Protein AF-A0A2H0DSG9-F1 (afdb_monomer_lite)

Radius of gyration: 22.78 Å; chains: 1; bounding box: 44×48×65 Å

Secondary structure (DSSP, 8-state):
-HHHHHHHHHHHHHHHHHHHHHHHHHHHHHHHHHHHHHHHHHSSPPPTTHHHHTT----GGGTS---HHHHHHHHHHHHHHHHHHHHTT-HHHHHHHHHHHHS---SS-HHHHHHS-HHHHHHHHHHHHHHHHHHHHHHS-HHHHHHHHHHHHHHHHHHHHHHHHHHHHHHHHHHHHHHHTT--

Foldseek 3Di:
DVVVVVVVVVVVVVVVVVVVVLVVVVLLVVLVLVLVLVCLVVQDHDDPVNCVVSVNDDDPVSVQDDGLVSVVLVCLLVVLVVLCVPCLQPLVVSQVCLCVPPVDGQQDDSVVSNVDDSVVSSVSSSVVSVVVVVVCCVPDPVVVVSVVSSVVVNVVSVVVSVVVVVVSVVVVVVVVVVVVVPDD

Structure (mmCIF, N/CA/C/O backbone):
data_AF-A0A2H0DSG9-F1
#
_entry.id   AF-A0A2H0DSG9-F1
#
loop_
_atom_site.group_PDB
_atom_site.id
_atom_site.type_symbol
_atom_site.label_atom_id
_atom_site.label_alt_id
_atom_site.label_comp_id
_atom_site.label_asym_id
_atom_site.label_entity_id
_atom_site.label_seq_id
_atom_site.pdbx_PDB_ins_code
_atom_site.Cartn_x
_atom_site.Cartn_y
_atom_site.Cartn_z
_atom_site.occupancy
_atom_site.B_iso_or_equiv
_atom_site.auth_seq_id
_atom_site.auth_comp_id
_atom_site.auth_asym_id
_atom_site.auth_atom_id
_atom_site.pdbx_PDB_model_num
ATOM 1 N N . VAL A 1 1 ? -24.566 21.972 45.295 1.00 67.00 1 VAL A N 1
ATOM 2 C CA . VAL A 1 1 ? -24.031 20.593 45.197 1.00 67.00 1 VAL A CA 1
ATOM 3 C C . VAL A 1 1 ? -24.552 19.924 43.933 1.00 67.00 1 VAL A C 1
ATOM 5 O O . VAL A 1 1 ? -23.745 19.569 43.094 1.00 67.00 1 VAL A O 1
ATOM 8 N N . GLU A 1 2 ? -25.868 19.911 43.717 1.00 76.50 2 GLU A N 1
ATOM 9 C CA . GLU A 1 2 ? -26.536 19.342 42.529 1.00 76.50 2 GLU A CA 1
ATOM 10 C C . GLU A 1 2 ? -25.989 19.845 41.175 1.00 76.50 2 GLU A C 1
ATOM 12 O O . GLU A 1 2 ? -25.513 19.051 40.377 1.00 76.50 2 GLU A O 1
ATOM 17 N N . LYS A 1 3 ? -25.888 21.167 40.962 1.00 73.12 3 LYS A N 1
ATOM 18 C CA . LYS A 1 3 ? -25.299 21.739 39.727 1.00 73.12 3 LYS A CA 1
ATOM 19 C C . LYS A 1 3 ? -23.819 21.397 39.500 1.00 73.12 3 LYS A C 1
ATOM 21 O O . LYS A 1 3 ? -23.338 21.448 38.373 1.00 73.12 3 LYS A O 1
ATOM 26 N N . ALA A 1 4 ? -23.069 21.120 40.568 1.00 75.19 4 ALA A N 1
ATOM 27 C CA . ALA A 1 4 ? -21.672 20.701 40.455 1.00 75.19 4 ALA A CA 1
ATOM 28 C C . ALA A 1 4 ? -21.581 19.206 40.113 1.00 75.19 4 ALA A C 1
ATOM 30 O O . ALA A 1 4 ? -20.731 18.827 39.317 1.00 75.19 4 ALA A O 1
ATOM 31 N N . GLN A 1 5 ? -22.495 18.394 40.655 1.00 78.38 5 GLN A N 1
ATOM 32 C CA . GLN A 1 5 ? -22.656 16.976 40.339 1.00 78.38 5 GLN A CA 1
ATOM 33 C C . GLN A 1 5 ? -23.034 16.776 38.864 1.00 78.38 5 GLN A C 1
ATOM 35 O O . GLN A 1 5 ? -22.346 16.058 38.150 1.00 78.38 5 GLN A O 1
ATOM 40 N N . GLU A 1 6 ? -24.041 17.506 38.380 1.00 82.06 6 GLU A N 1
ATOM 41 C CA . GLU A 1 6 ? -24.514 17.453 36.990 1.00 82.06 6 GLU A CA 1
ATOM 42 C C . GLU A 1 6 ? -23.405 17.832 35.991 1.00 82.06 6 GLU A C 1
ATOM 44 O O . GLU A 1 6 ? -23.248 17.214 34.940 1.00 82.06 6 GLU A O 1
ATOM 49 N N . LYS A 1 7 ? -22.550 18.800 36.352 1.00 77.12 7 LYS A N 1
ATOM 50 C CA . LYS A 1 7 ? -21.393 19.203 35.538 1.00 77.12 7 LYS A CA 1
ATOM 51 C C . LYS A 1 7 ? -20.278 18.149 35.518 1.00 77.12 7 LYS A C 1
ATOM 53 O O . LYS A 1 7 ? -19.596 18.011 34.504 1.00 77.12 7 LYS A O 1
ATOM 58 N N . VAL A 1 8 ? -20.076 17.422 36.618 1.00 74.56 8 VAL A N 1
ATOM 59 C CA . VAL A 1 8 ? -19.124 16.299 36.679 1.00 74.56 8 VAL A CA 1
ATOM 60 C C . VAL A 1 8 ? -19.649 15.121 35.859 1.00 74.56 8 VAL A C 1
ATOM 62 O O . VAL A 1 8 ? -18.913 14.584 35.038 1.00 74.56 8 VAL A O 1
ATOM 65 N N . GLU A 1 9 ? -20.932 14.788 35.994 1.00 75.94 9 GLU A N 1
ATOM 66 C CA . GLU A 1 9 ? -21.582 13.717 35.234 1.00 75.94 9 GLU A CA 1
ATOM 67 C C . GLU A 1 9 ? -21.598 13.998 33.728 1.00 75.94 9 GLU A C 1
ATOM 69 O O . GLU A 1 9 ? -21.314 13.095 32.942 1.00 75.94 9 GLU A O 1
ATOM 74 N N . ALA A 1 10 ? -21.837 15.246 33.313 1.00 77.06 10 ALA A N 1
ATOM 75 C CA . ALA A 1 10 ? -21.737 15.651 31.911 1.00 77.06 10 ALA A CA 1
ATOM 76 C C . ALA A 1 10 ? -20.315 15.451 31.354 1.00 77.06 10 ALA A C 1
ATOM 78 O O . ALA A 1 10 ? -20.154 14.923 30.254 1.00 77.06 10 ALA A O 1
ATOM 79 N N . ARG A 1 11 ? -19.280 15.800 32.133 1.00 71.94 11 ARG A N 1
ATOM 80 C CA . ARG A 1 11 ? -17.874 15.618 31.736 1.00 71.94 11 ARG A CA 1
ATOM 81 C C . ARG A 1 11 ? -17.487 14.141 31.651 1.00 71.94 11 ARG A C 1
ATOM 83 O O . ARG A 1 11 ? -16.790 13.735 30.722 1.00 71.94 11 ARG A O 1
ATOM 90 N N . ASP A 1 12 ? -17.954 13.331 32.596 1.00 73.69 12 ASP A N 1
ATOM 91 C CA . ASP A 1 12 ? -17.724 11.885 32.601 1.00 73.69 12 ASP A CA 1
ATOM 92 C C . ASP A 1 12 ? -18.462 11.194 31.446 1.00 73.69 12 ASP A C 1
ATOM 94 O O . ASP A 1 12 ? -17.920 10.285 30.811 1.00 73.69 12 ASP A O 1
ATOM 98 N N . PHE A 1 13 ? -19.684 11.637 31.140 1.00 76.00 13 PHE A N 1
ATOM 99 C CA . PHE A 1 13 ? -20.466 11.156 30.006 1.00 76.00 13 PHE A CA 1
ATOM 100 C C . PHE A 1 13 ? -19.786 11.481 28.673 1.00 76.00 13 PHE A C 1
ATOM 102 O O . PHE A 1 13 ? -19.635 10.600 27.826 1.00 76.00 13 PHE A O 1
ATOM 109 N N . GLU A 1 14 ? -19.312 12.713 28.502 1.00 72.56 14 GLU A N 1
ATOM 110 C CA . GLU A 1 14 ? -18.585 13.141 27.307 1.00 72.56 14 GLU A CA 1
ATOM 111 C C . GLU A 1 14 ? -17.266 12.371 27.130 1.00 72.56 14 GLU A C 1
ATOM 113 O O . GLU A 1 14 ? -16.962 11.891 26.034 1.00 72.56 14 GLU A O 1
ATOM 118 N N . GLY A 1 15 ? -16.530 12.147 28.224 1.00 68.50 15 GLY A N 1
ATOM 119 C CA . GLY A 1 15 ? -15.329 11.312 28.230 1.00 68.50 15 GLY A CA 1
ATOM 120 C C . GLY A 1 15 ? -15.600 9.880 27.758 1.00 68.50 15 GLY A C 1
ATOM 121 O O . GLY A 1 15 ? -14.876 9.366 26.903 1.00 68.50 15 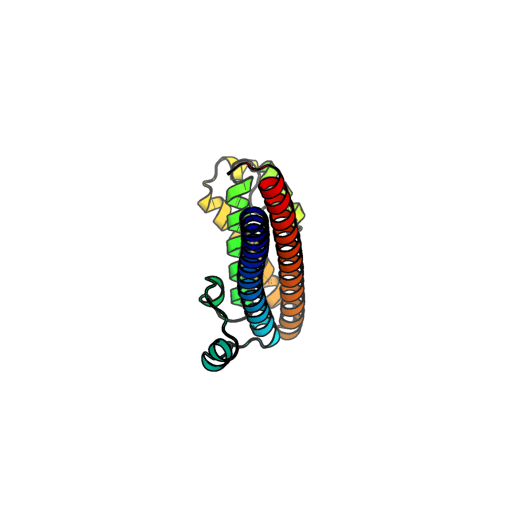GLY A O 1
ATOM 122 N N . ARG A 1 16 ? -16.672 9.243 28.250 1.00 75.44 16 ARG A N 1
ATOM 123 C CA . ARG A 1 16 ? -17.073 7.889 27.823 1.00 75.44 16 ARG A CA 1
ATOM 124 C C . ARG A 1 16 ? -17.536 7.858 26.370 1.00 75.44 16 ARG A C 1
ATOM 126 O O . ARG A 1 16 ? -17.151 6.949 25.643 1.00 75.44 16 ARG A O 1
ATOM 133 N N . ASN A 1 17 ? -18.312 8.849 25.936 1.00 75.94 17 ASN A N 1
ATOM 134 C CA . ASN A 1 17 ? -18.798 8.940 24.560 1.00 75.94 17 ASN A CA 1
ATOM 135 C C . ASN A 1 17 ? -17.636 9.034 23.559 1.00 75.94 17 ASN A C 1
ATOM 137 O O . ASN A 1 17 ? -17.635 8.359 22.533 1.00 75.94 17 ASN A O 1
ATOM 141 N N . ASN A 1 18 ? -16.604 9.815 23.884 1.00 70.06 18 ASN A N 1
ATOM 142 C CA . ASN A 1 18 ? -15.409 9.898 23.052 1.00 70.06 18 ASN A CA 1
ATOM 143 C C . ASN A 1 18 ? -14.666 8.556 22.997 1.00 70.06 18 ASN A C 1
ATOM 145 O O . ASN A 1 18 ? -14.314 8.120 21.907 1.00 70.06 18 ASN A O 1
ATOM 149 N N . VAL A 1 19 ? -14.496 7.855 24.127 1.00 73.06 19 VAL A N 1
ATOM 150 C CA . VAL A 1 19 ? -13.886 6.508 24.156 1.00 73.06 19 VAL A CA 1
ATOM 151 C C . VAL A 1 19 ? -14.661 5.508 23.293 1.00 73.06 19 VAL A C 1
ATOM 153 O O . VAL A 1 19 ? -14.028 4.784 22.531 1.00 73.06 19 VAL A O 1
ATOM 156 N N . VAL A 1 20 ? -15.996 5.502 23.361 1.00 78.31 20 VAL A N 1
ATOM 157 C CA . VAL A 1 20 ? -16.847 4.613 22.546 1.00 78.31 20 VAL A CA 1
ATOM 158 C C . VAL A 1 20 ? -16.667 4.891 21.053 1.00 78.31 20 VAL A C 1
ATOM 160 O O . VAL A 1 20 ? -16.441 3.962 20.289 1.00 78.31 20 VAL A O 1
ATOM 163 N N . LYS A 1 21 ? -16.653 6.163 20.635 1.00 72.81 21 LYS A N 1
ATOM 164 C CA . LYS A 1 21 ? -16.416 6.522 19.226 1.00 72.81 21 LYS A CA 1
ATOM 165 C C . LYS A 1 21 ? -15.050 6.047 18.714 1.00 72.81 21 LYS A C 1
ATOM 167 O O . LYS A 1 21 ? -14.949 5.641 17.560 1.00 72.81 21 LYS A O 1
ATOM 172 N N . TYR A 1 22 ? -14.001 6.095 19.541 1.00 72.19 22 TYR A N 1
ATOM 173 C CA . TYR A 1 22 ? -12.690 5.549 19.163 1.00 72.19 22 TYR A CA 1
ATOM 174 C C . TYR A 1 22 ? -12.709 4.027 19.063 1.00 72.19 22 TYR A C 1
ATOM 176 O O . TYR A 1 22 ? -12.098 3.477 18.150 1.00 72.19 22 TYR A O 1
ATOM 184 N N . ASP A 1 23 ? -13.393 3.361 19.991 1.00 78.69 23 ASP A N 1
ATOM 185 C CA . ASP A 1 23 ? -13.525 1.906 19.980 1.00 78.69 23 ASP A CA 1
ATOM 186 C C . ASP A 1 23 ? -14.267 1.435 18.724 1.00 78.69 23 ASP A C 1
ATOM 188 O O . ASP A 1 23 ? -13.808 0.510 18.059 1.00 78.69 23 ASP A O 1
ATOM 192 N N . ASP A 1 24 ? -15.318 2.152 18.315 1.00 77.19 24 ASP A N 1
ATOM 193 C CA . ASP A 1 24 ? -16.027 1.893 17.062 1.00 77.19 24 ASP A CA 1
ATOM 194 C C . ASP A 1 24 ? -15.077 2.005 15.854 1.00 77.19 24 ASP A C 1
ATOM 196 O O . ASP A 1 24 ? -14.996 1.084 15.037 1.00 77.19 24 ASP A O 1
ATOM 200 N N . VAL A 1 25 ? -14.300 3.093 15.741 1.00 74.12 25 VAL A N 1
ATOM 201 C CA . VAL A 1 25 ? -13.327 3.271 14.640 1.00 74.12 25 VAL A CA 1
ATOM 202 C C . VAL A 1 25 ? -12.278 2.153 14.632 1.00 74.12 25 VAL A C 1
ATOM 204 O O . VAL A 1 25 ? -12.009 1.568 13.578 1.00 74.12 25 VAL A O 1
ATOM 207 N N . LEU A 1 26 ? -11.721 1.813 15.797 1.00 73.56 26 LEU A N 1
ATOM 208 C CA . LEU A 1 26 ? -10.733 0.742 15.946 1.00 73.56 26 LEU A CA 1
ATOM 209 C C . LEU A 1 26 ? -11.310 -0.631 15.599 1.00 73.56 26 LEU A C 1
ATOM 211 O O . LEU A 1 26 ? -10.632 -1.437 14.963 1.00 73.56 26 LEU A O 1
ATOM 215 N N . ASP A 1 27 ? -12.549 -0.914 15.991 1.00 75.69 27 ASP A N 1
ATOM 216 C CA . ASP A 1 27 ? -13.229 -2.163 15.667 1.00 75.69 27 ASP A CA 1
ATOM 217 C C . ASP A 1 27 ? -13.488 -2.269 14.157 1.00 75.69 27 ASP A C 1
ATOM 219 O O . ASP A 1 27 ? -13.163 -3.288 13.541 1.00 75.69 27 ASP A O 1
ATOM 223 N N . HIS A 1 28 ? -13.954 -1.192 13.518 1.00 72.31 28 HIS A N 1
ATOM 224 C CA . HIS A 1 28 ? -14.100 -1.124 12.062 1.00 72.31 28 HIS A CA 1
ATOM 225 C C . HIS A 1 28 ? -12.779 -1.418 11.333 1.00 72.31 28 HIS A C 1
ATOM 227 O O . HIS A 1 28 ? -12.740 -2.272 10.438 1.00 72.31 28 HIS A O 1
ATOM 233 N N . GLN A 1 29 ? -11.686 -0.767 11.737 1.00 68.50 29 GLN A N 1
ATOM 234 C CA . GLN A 1 29 ? -10.369 -0.983 11.139 1.00 68.50 29 GLN A CA 1
ATOM 235 C C . GLN A 1 29 ? -9.816 -2.390 11.424 1.00 68.50 29 GLN A C 1
ATOM 237 O O . GLN A 1 29 ? -9.316 -3.058 10.518 1.00 68.50 29 GLN A O 1
ATOM 242 N N . ARG A 1 30 ? -9.977 -2.911 12.645 1.00 78.81 30 ARG A N 1
ATOM 243 C CA . ARG A 1 30 ? -9.536 -4.263 13.018 1.00 78.81 30 ARG A CA 1
ATOM 244 C C . ARG A 1 30 ? -10.232 -5.329 12.179 1.00 78.81 30 ARG A C 1
ATOM 246 O O . ARG A 1 30 ? -9.592 -6.256 11.678 1.00 78.81 30 ARG A O 1
ATOM 253 N N . ARG A 1 31 ? -11.547 -5.199 11.994 1.00 72.00 31 ARG A N 1
ATOM 254 C CA . ARG A 1 31 ? -12.324 -6.110 11.146 1.00 72.00 31 ARG A CA 1
ATOM 255 C C . ARG A 1 31 ? -11.868 -6.036 9.691 1.00 72.00 31 ARG A C 1
ATOM 257 O O . ARG A 1 31 ? -11.716 -7.077 9.055 1.00 72.00 31 ARG A O 1
ATOM 264 N N . ALA A 1 32 ? -11.585 -4.836 9.191 1.00 68.69 32 ALA A N 1
ATOM 265 C CA . ALA A 1 32 ? -11.007 -4.619 7.871 1.00 68.69 32 ALA A CA 1
ATOM 266 C C . ALA A 1 32 ? -9.661 -5.348 7.687 1.00 68.69 32 ALA A C 1
ATOM 268 O O . ALA A 1 32 ? -9.527 -6.152 6.761 1.00 68.69 32 ALA A O 1
ATOM 269 N N . VAL A 1 33 ? -8.700 -5.125 8.588 1.00 67.88 33 VAL A N 1
ATOM 270 C CA . VAL A 1 33 ? -7.354 -5.724 8.545 1.00 67.88 33 VAL A CA 1
ATOM 271 C C . VAL A 1 33 ? -7.419 -7.249 8.635 1.00 67.88 33 VAL A C 1
ATOM 273 O O . VAL A 1 33 ? -6.813 -7.949 7.820 1.00 67.88 33 VAL A O 1
ATOM 276 N N . TYR A 1 34 ? -8.213 -7.795 9.561 1.00 72.38 34 TYR A N 1
ATOM 277 C CA . TYR A 1 34 ? -8.370 -9.245 9.682 1.00 72.38 34 TYR A CA 1
ATOM 278 C C . TYR A 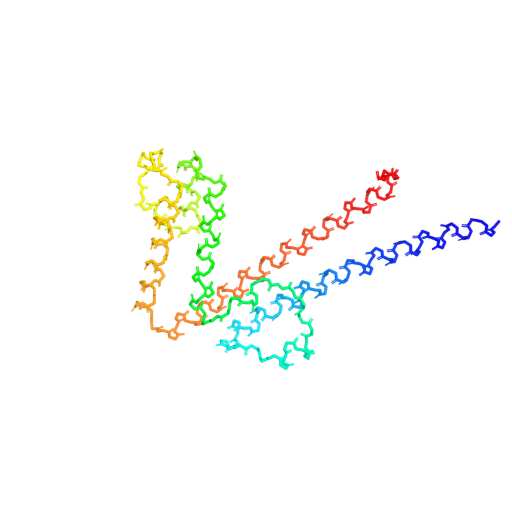1 34 ? -9.056 -9.885 8.475 1.00 72.38 34 TYR A C 1
ATOM 280 O O . TYR A 1 34 ? -8.728 -11.023 8.134 1.00 72.38 34 TYR A O 1
ATOM 288 N N . GLY A 1 35 ? -9.951 -9.167 7.792 1.00 69.56 35 GLY A N 1
ATOM 289 C CA . GLY A 1 35 ? -10.514 -9.612 6.518 1.00 69.56 35 GLY A CA 1
ATOM 290 C C . GLY A 1 35 ? -9.445 -9.798 5.443 1.00 69.56 35 GLY A C 1
ATOM 291 O O . GLY A 1 35 ? -9.395 -10.845 4.795 1.00 69.56 35 GLY A O 1
ATOM 292 N N . ILE A 1 36 ? -8.555 -8.813 5.298 1.00 66.75 36 ILE A N 1
ATOM 293 C CA . ILE A 1 36 ? -7.454 -8.853 4.325 1.00 66.75 36 ILE A CA 1
ATOM 294 C C . ILE A 1 36 ? -6.472 -9.977 4.684 1.00 66.75 36 ILE A C 1
ATOM 296 O O . ILE A 1 36 ? -6.146 -10.815 3.841 1.00 66.75 36 ILE A O 1
ATOM 300 N N . ARG A 1 37 ? -6.071 -10.065 5.959 1.00 75.56 37 ARG A N 1
ATOM 301 C CA . ARG A 1 37 ? -5.184 -11.120 6.473 1.00 75.56 37 ARG A CA 1
ATOM 302 C C . ARG A 1 37 ? -5.734 -12.517 6.172 1.00 75.56 37 ARG A C 1
ATOM 304 O O . ARG A 1 37 ? -5.005 -13.400 5.719 1.00 75.56 37 ARG A O 1
ATOM 311 N N . HIS A 1 38 ? -7.033 -12.718 6.394 1.00 72.31 38 HIS A N 1
ATOM 312 C CA . HIS A 1 38 ? -7.694 -13.993 6.136 1.00 72.31 38 HIS A CA 1
ATOM 313 C C . HIS A 1 38 ? -7.716 -14.352 4.642 1.00 72.31 38 HIS A C 1
ATOM 315 O O . HIS A 1 38 ? -7.450 -15.505 4.293 1.00 72.31 38 HIS A O 1
ATOM 321 N N . ALA A 1 39 ? -7.962 -13.377 3.761 1.00 67.56 39 ALA A N 1
ATOM 322 C CA . ALA A 1 39 ? -7.923 -13.580 2.313 1.00 67.56 39 ALA A CA 1
ATOM 323 C C . ALA A 1 39 ? -6.522 -14.004 1.827 1.00 67.56 39 ALA A C 1
ATOM 325 O O . ALA A 1 39 ? -6.399 -14.949 1.047 1.00 67.56 39 ALA A O 1
ATOM 326 N N . ILE A 1 40 ? -5.459 -13.387 2.357 1.00 69.62 40 ILE A N 1
ATOM 327 C CA . ILE A 1 40 ? -4.067 -13.729 2.010 1.00 69.62 40 ILE A CA 1
ATOM 328 C C . ILE A 1 40 ? -3.712 -15.151 2.459 1.00 69.62 40 ILE A C 1
ATOM 330 O O . ILE A 1 40 ? -3.154 -15.935 1.687 1.00 69.62 40 ILE A O 1
ATOM 334 N N . ILE A 1 41 ? -4.060 -15.517 3.697 1.00 71.62 41 ILE A N 1
ATOM 335 C CA . ILE A 1 41 ? -3.761 -16.849 4.247 1.00 71.62 41 ILE A CA 1
ATOM 336 C C . ILE A 1 41 ? -4.459 -17.932 3.420 1.00 71.62 41 ILE A C 1
ATOM 338 O O . ILE A 1 41 ? -3.817 -18.874 2.939 1.00 71.62 41 ILE A O 1
ATOM 342 N N . THR A 1 42 ? -5.767 -17.782 3.219 1.00 66.00 42 THR A N 1
ATOM 343 C CA . THR A 1 42 ? -6.601 -18.802 2.572 1.00 66.00 42 THR A CA 1
ATOM 344 C C . THR A 1 42 ? -6.408 -18.859 1.059 1.00 66.00 42 THR A C 1
ATOM 346 O O . THR A 1 42 ? -6.681 -19.897 0.458 1.00 66.00 42 THR A O 1
ATOM 349 N N . GLY A 1 43 ? -5.912 -17.783 0.433 1.00 59.22 43 GLY A N 1
ATOM 350 C CA . GLY A 1 43 ? -5.836 -17.668 -1.027 1.00 59.22 43 GLY A CA 1
ATOM 351 C C . GLY A 1 43 ? -7.207 -17.792 -1.702 1.00 59.22 43 GLY A C 1
ATOM 352 O O . GLY A 1 43 ? -7.286 -18.109 -2.885 1.00 59.22 43 GLY A O 1
ATOM 353 N N . LYS A 1 44 ? -8.291 -17.623 -0.936 1.00 49.84 44 LYS A N 1
ATOM 354 C CA . LYS A 1 44 ? -9.677 -17.755 -1.375 1.00 49.84 44 LYS A CA 1
ATOM 355 C C . LYS A 1 44 ? -10.494 -16.596 -0.822 1.00 49.84 44 LYS A C 1
ATOM 357 O O . LYS A 1 44 ? -10.202 -16.029 0.227 1.00 49.84 44 LYS A O 1
ATOM 362 N N . ARG A 1 45 ? -11.558 -16.275 -1.551 1.00 40.03 45 ARG A N 1
ATOM 363 C CA . ARG A 1 45 ? -12.564 -15.291 -1.162 1.00 40.03 45 ARG A CA 1
ATOM 364 C C . ARG A 1 45 ? -13.279 -15.750 0.122 1.00 40.03 45 ARG A C 1
ATOM 366 O O . ARG A 1 45 ? -13.811 -16.861 0.112 1.00 40.03 45 ARG A O 1
ATOM 373 N N . PRO A 1 46 ? -13.385 -14.920 1.173 1.00 42.00 46 PRO A N 1
ATOM 374 C CA . PRO A 1 46 ? -14.357 -15.149 2.236 1.00 42.00 46 PRO A CA 1
ATOM 375 C C . PRO A 1 46 ? -15.765 -15.059 1.631 1.00 42.00 46 PRO A C 1
ATOM 377 O O . PRO A 1 46 ? -16.110 -14.077 0.965 1.00 42.00 46 PRO A O 1
ATOM 380 N N . THR A 1 47 ? -16.586 -16.087 1.806 1.00 43.09 47 THR A N 1
ATOM 381 C CA . THR A 1 47 ? -17.969 -16.101 1.319 1.00 43.09 47 THR A CA 1
ATOM 382 C C . THR A 1 47 ? -18.783 -14.973 1.948 1.00 43.09 47 THR A C 1
ATOM 384 O O . THR A 1 47 ? -18.526 -14.513 3.060 1.00 43.09 47 THR A O 1
ATOM 387 N N . GLN A 1 48 ? -19.824 -14.512 1.252 1.00 39.78 48 GLN A N 1
ATOM 388 C CA . GLN A 1 48 ? -20.667 -13.421 1.750 1.00 39.78 48 GLN A CA 1
ATOM 389 C C . GLN A 1 48 ? -21.421 -13.784 3.048 1.00 39.78 48 GLN A C 1
ATOM 391 O O . GLN A 1 48 ? -21.925 -12.902 3.737 1.00 39.78 48 GLN A O 1
ATOM 396 N N . SER A 1 49 ? -21.498 -15.071 3.398 1.00 41.28 49 SER A N 1
ATOM 397 C CA . SER A 1 49 ? -21.905 -15.580 4.714 1.00 41.28 49 SER A CA 1
ATOM 398 C C . SER A 1 49 ? -20.831 -15.377 5.791 1.00 41.28 49 SER A C 1
ATOM 400 O O . SER A 1 49 ? -21.168 -14.973 6.898 1.00 41.28 49 SER A O 1
ATOM 402 N N . GLU A 1 50 ? -19.546 -15.561 5.477 1.00 42.00 50 GLU A N 1
ATOM 403 C CA . GLU A 1 50 ? -18.421 -15.336 6.403 1.00 42.00 50 GLU A CA 1
ATOM 404 C C . GLU A 1 50 ? -18.188 -13.840 6.672 1.00 42.00 50 GLU A C 1
ATOM 406 O O . GLU A 1 50 ? -17.938 -13.449 7.812 1.00 42.00 50 GLU A O 1
ATOM 411 N N . LEU A 1 51 ? -18.378 -12.992 5.651 1.00 41.25 51 LEU A N 1
ATOM 412 C CA . LEU A 1 51 ? -18.349 -11.523 5.764 1.00 41.25 51 LEU A CA 1
ATOM 413 C C . LEU A 1 51 ? -19.529 -10.947 6.567 1.00 41.25 51 LEU A C 1
ATOM 415 O O . LEU A 1 51 ? -19.445 -9.838 7.088 1.00 41.25 51 LEU A O 1
ATOM 419 N N . ARG A 1 52 ? -20.646 -11.683 6.650 1.00 40.78 52 ARG A N 1
ATOM 420 C CA . ARG A 1 52 ? -21.818 -11.316 7.464 1.00 40.78 52 ARG A CA 1
ATOM 421 C C . ARG A 1 52 ? -21.728 -11.852 8.891 1.00 40.78 52 ARG A C 1
ATOM 423 O O . ARG A 1 52 ? -22.158 -11.165 9.808 1.00 40.78 52 ARG A O 1
ATOM 430 N N . ALA A 1 53 ? -21.137 -13.032 9.083 1.00 43.81 53 ALA A N 1
ATOM 431 C CA . ALA A 1 53 ? -20.885 -13.606 10.406 1.00 43.81 53 ALA A CA 1
ATOM 432 C C . ALA A 1 53 ? -19.812 -12.832 11.196 1.00 43.81 53 ALA A C 1
ATOM 434 O O . ALA A 1 53 ? -19.825 -12.829 12.423 1.00 43.81 53 ALA A O 1
ATOM 435 N N . LYS A 1 54 ? -18.899 -12.148 10.499 1.00 42.34 54 LYS A N 1
ATOM 436 C CA . LYS A 1 54 ? -17.926 -11.213 11.071 1.00 42.34 54 LYS A CA 1
ATOM 437 C C . LYS A 1 54 ? -18.117 -9.891 10.352 1.00 42.34 54 LYS A C 1
ATOM 439 O O . LYS A 1 54 ? -17.538 -9.709 9.297 1.00 42.34 54 LYS A O 1
ATOM 444 N N . ALA A 1 55 ? -18.993 -9.024 10.843 1.00 37.50 55 ALA A N 1
ATOM 445 C CA . ALA A 1 55 ? -19.397 -7.798 10.159 1.00 37.50 55 ALA A CA 1
ATOM 446 C C . ALA A 1 55 ? -18.196 -6.913 9.772 1.00 37.50 55 ALA A C 1
ATOM 448 O O . ALA A 1 55 ? -17.758 -6.129 10.598 1.00 37.50 55 ALA A O 1
ATOM 449 N N . ILE A 1 56 ? -17.675 -7.018 8.544 1.00 40.00 56 ILE A N 1
ATOM 450 C CA . ILE A 1 56 ? -16.621 -6.136 8.012 1.00 40.00 56 ILE A CA 1
ATOM 451 C C . ILE A 1 56 ? -17.299 -5.058 7.155 1.00 40.00 56 ILE A C 1
ATOM 453 O O . ILE A 1 56 ? -17.668 -5.341 6.010 1.00 40.00 56 ILE A O 1
ATOM 457 N N . PRO A 1 57 ? -17.530 -3.840 7.674 1.00 39.41 57 PRO A N 1
ATOM 458 C CA . PRO A 1 57 ? -18.231 -2.802 6.943 1.00 39.41 57 PRO A CA 1
ATOM 459 C C . PRO A 1 57 ? -17.198 -1.885 6.287 1.00 39.41 57 PRO A C 1
ATOM 461 O O . PRO A 1 57 ? -16.398 -1.257 6.970 1.00 39.41 57 PRO A O 1
ATOM 464 N N . GLY A 1 58 ? -17.278 -1.766 4.963 1.00 40.69 58 GLY A N 1
ATOM 465 C CA . GLY A 1 58 ? -16.804 -0.583 4.249 1.00 40.69 58 GLY A CA 1
ATOM 466 C C . GLY A 1 58 ? -15.290 -0.426 4.127 1.00 40.69 58 GLY A C 1
ATOM 467 O O . GLY A 1 58 ? -14.692 0.433 4.757 1.00 40.69 58 GLY A O 1
ATOM 468 N N . ASN A 1 59 ? -14.680 -1.136 3.185 1.00 41.31 59 ASN A N 1
ATOM 469 C CA . ASN A 1 59 ? -13.369 -0.760 2.675 1.00 41.31 59 ASN A CA 1
ATOM 470 C C . ASN A 1 59 ? -13.256 -1.130 1.193 1.00 41.31 59 ASN A C 1
ATOM 472 O O . ASN A 1 59 ? -13.484 -2.265 0.778 1.00 41.31 59 ASN A O 1
ATOM 476 N N . SER A 1 60 ? -12.929 -0.114 0.391 1.00 41.41 60 SER A N 1
ATOM 477 C CA . SER A 1 60 ? -12.810 -0.131 -1.077 1.00 41.41 60 SER A CA 1
ATOM 478 C C . SER A 1 60 ? -11.871 -1.236 -1.599 1.00 41.41 60 SER A C 1
ATOM 480 O O . SER A 1 60 ? -12.095 -1.810 -2.663 1.00 41.41 60 SER A O 1
ATOM 482 N N . TRP A 1 61 ? -10.890 -1.626 -0.783 1.00 36.16 61 TRP A N 1
ATOM 483 C CA . TRP A 1 61 ? -9.936 -2.714 -1.014 1.00 36.16 61 TRP A CA 1
ATOM 484 C C . TRP A 1 61 ? -10.583 -4.112 -1.023 1.00 36.16 61 TRP A C 1
ATOM 486 O O . TRP A 1 61 ? -10.123 -5.000 -1.729 1.00 36.16 61 TRP A O 1
ATOM 496 N N . ILE A 1 62 ? -11.705 -4.310 -0.316 1.00 42.50 62 ILE A N 1
ATOM 497 C CA . ILE A 1 62 ? -12.452 -5.585 -0.284 1.00 42.50 62 ILE A CA 1
ATOM 498 C C . ILE A 1 62 ? -13.307 -5.785 -1.549 1.00 42.50 62 ILE A C 1
ATOM 500 O O . ILE A 1 62 ? -13.806 -6.879 -1.791 1.00 42.50 62 ILE A O 1
ATOM 504 N N . LYS A 1 63 ? -13.4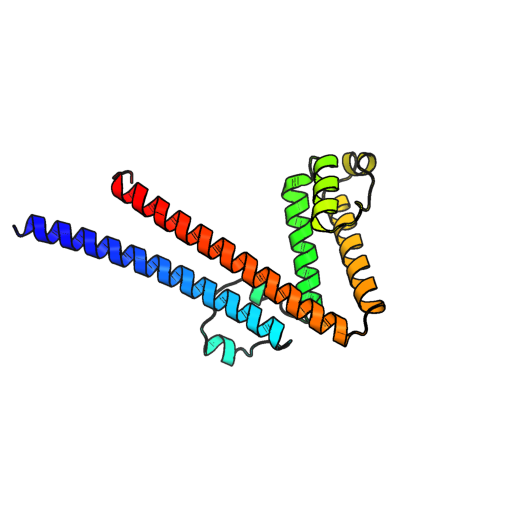92 -4.760 -2.392 1.00 42.62 63 LYS A N 1
ATOM 505 C CA . LYS A 1 63 ? -14.257 -4.902 -3.646 1.00 42.62 63 LYS A CA 1
ATOM 506 C C . LYS A 1 63 ? -13.396 -5.275 -4.856 1.00 42.62 63 LYS A C 1
ATOM 508 O O . LYS A 1 63 ? -13.947 -5.771 -5.834 1.00 42.62 63 LYS A O 1
ATOM 513 N N . ARG A 1 64 ? -12.075 -5.081 -4.790 1.00 43.75 64 ARG A N 1
ATOM 514 C CA . ARG A 1 64 ? -11.110 -5.482 -5.826 1.00 43.75 64 ARG A CA 1
ATOM 515 C C . ARG A 1 64 ? -10.396 -6.756 -5.355 1.00 43.75 64 ARG A C 1
ATOM 517 O O . ARG A 1 64 ? -9.352 -6.667 -4.728 1.00 43.75 64 ARG A O 1
ATOM 524 N N . GLN A 1 65 ? -11.024 -7.926 -5.534 1.00 46.47 65 GLN A N 1
ATOM 525 C CA . GLN A 1 65 ? -10.507 -9.215 -5.043 1.00 46.47 65 GLN A CA 1
ATOM 526 C C . GLN A 1 65 ? -10.301 -10.228 -6.170 1.00 46.47 65 GLN A C 1
ATOM 528 O O . GLN A 1 65 ? -11.283 -10.706 -6.741 1.00 46.47 65 GLN A O 1
ATOM 533 N N . GLY A 1 66 ? -9.053 -10.647 -6.351 1.00 48.59 66 GLY A N 1
ATOM 534 C CA . GLY A 1 66 ? -8.692 -11.909 -6.991 1.00 48.59 66 GLY A CA 1
ATOM 535 C C . GLY A 1 66 ? -7.393 -12.466 -6.414 1.00 48.59 66 GLY A C 1
ATOM 536 O O . GLY A 1 66 ? -7.064 -12.172 -5.264 1.00 48.59 66 GLY A O 1
ATOM 537 N N . ASP A 1 67 ? -6.724 -13.347 -7.162 1.00 62.59 67 ASP A N 1
ATOM 538 C CA . ASP A 1 67 ? -5.553 -14.134 -6.732 1.00 62.59 67 ASP A CA 1
ATOM 539 C C . ASP A 1 67 ? -4.454 -13.264 -6.070 1.00 62.59 67 ASP A C 1
ATOM 541 O O . ASP A 1 67 ? -4.408 -12.052 -6.253 1.00 62.59 67 ASP A O 1
ATOM 545 N N . THR A 1 68 ? -3.522 -13.865 -5.322 1.00 65.38 68 THR A N 1
ATOM 546 C CA . THR A 1 68 ? -2.379 -13.174 -4.679 1.00 65.38 68 THR A CA 1
ATOM 547 C C . THR A 1 68 ? -1.642 -12.259 -5.668 1.00 65.38 68 THR A C 1
ATOM 549 O O . THR A 1 68 ? -1.217 -11.165 -5.306 1.00 65.38 68 THR A O 1
ATOM 552 N N . ARG A 1 69 ? -1.599 -12.654 -6.946 1.00 71.19 69 ARG A N 1
ATOM 553 C CA . ARG A 1 69 ? -1.106 -11.842 -8.067 1.00 71.19 69 ARG A CA 1
ATOM 554 C C . ARG A 1 69 ? -1.846 -10.515 -8.256 1.00 71.19 69 ARG A C 1
ATOM 556 O O . ARG A 1 69 ? -1.205 -9.504 -8.507 1.00 71.19 69 ARG A O 1
ATOM 563 N N . GLU A 1 70 ? -3.171 -10.497 -8.146 1.00 72.56 70 GLU A N 1
ATOM 564 C CA . GLU A 1 70 ? -3.969 -9.271 -8.277 1.00 72.56 70 GLU A CA 1
ATOM 565 C C . GLU A 1 70 ? -3.736 -8.319 -7.102 1.00 72.56 70 GLU A C 1
ATOM 567 O O . GLU A 1 70 ? -3.692 -7.108 -7.299 1.00 72.56 70 GLU A O 1
ATOM 572 N N . ILE A 1 71 ? -3.521 -8.860 -5.896 1.00 69.62 71 ILE A N 1
ATOM 573 C CA . ILE A 1 71 ? -3.140 -8.059 -4.723 1.00 69.62 71 ILE A CA 1
ATOM 574 C C . ILE A 1 71 ? -1.779 -7.404 -4.963 1.00 69.62 71 ILE A C 1
ATOM 576 O O . ILE A 1 71 ? -1.638 -6.199 -4.771 1.00 69.62 71 ILE A O 1
ATOM 580 N N . VAL A 1 72 ? -0.789 -8.173 -5.42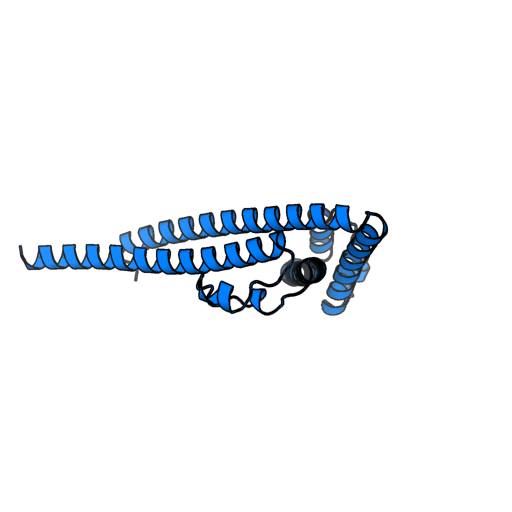7 1.00 74.38 72 VAL A N 1
ATOM 581 C CA . VAL A 1 72 ? 0.543 -7.633 -5.732 1.00 74.38 72 VAL A CA 1
ATOM 582 C C . VAL A 1 72 ? 0.476 -6.598 -6.859 1.00 74.38 72 VAL A C 1
ATOM 584 O O . VAL A 1 72 ? 1.081 -5.537 -6.736 1.00 74.38 72 VAL A O 1
ATOM 587 N N . ALA A 1 73 ? -0.296 -6.849 -7.919 1.00 80.00 73 ALA A N 1
ATOM 588 C CA . ALA A 1 73 ? -0.484 -5.890 -9.008 1.00 80.00 73 ALA A CA 1
ATOM 589 C C . ALA A 1 73 ? -1.114 -4.574 -8.520 1.00 80.00 73 ALA A C 1
ATOM 591 O O . ALA A 1 73 ? -0.631 -3.500 -8.868 1.00 80.00 73 ALA A O 1
ATOM 592 N N . ALA A 1 74 ? -2.138 -4.644 -7.664 1.00 77.12 74 ALA A N 1
ATOM 593 C CA . ALA A 1 74 ? -2.739 -3.457 -7.061 1.00 77.12 74 ALA A CA 1
ATOM 594 C C . ALA A 1 74 ? -1.744 -2.694 -6.171 1.00 77.12 74 ALA A C 1
ATOM 596 O O . ALA A 1 74 ? -1.678 -1.472 -6.240 1.00 77.12 74 ALA A O 1
ATOM 597 N N . MET A 1 75 ? -0.920 -3.398 -5.386 1.00 75.38 75 MET A N 1
ATOM 598 C CA . MET A 1 75 ? 0.119 -2.764 -4.565 1.00 75.38 75 MET A CA 1
ATOM 599 C C . MET A 1 75 ? 1.193 -2.066 -5.399 1.00 75.38 75 MET A C 1
ATOM 601 O O . MET A 1 75 ? 1.685 -1.013 -4.996 1.00 75.38 75 MET A O 1
ATOM 605 N N . ILE A 1 76 ? 1.565 -2.640 -6.546 1.00 83.25 76 ILE A N 1
ATOM 606 C CA . ILE A 1 76 ? 2.482 -1.996 -7.490 1.00 83.25 76 ILE A CA 1
ATOM 607 C C . ILE A 1 76 ? 1.841 -0.713 -8.036 1.00 83.25 76 ILE A C 1
ATOM 609 O O . ILE A 1 76 ? 2.481 0.334 -7.997 1.00 83.25 76 ILE A O 1
ATOM 613 N N . GLU A 1 77 ? 0.586 -0.772 -8.488 1.00 84.56 77 GLU A N 1
ATOM 614 C CA . GLU A 1 77 ? -0.152 0.392 -9.004 1.00 84.56 77 GLU A CA 1
ATOM 615 C C . GLU A 1 77 ? -0.249 1.513 -7.957 1.00 84.56 77 GLU A C 1
ATOM 617 O O . GLU A 1 77 ? 0.195 2.634 -8.215 1.00 84.56 77 GLU A O 1
ATOM 622 N N . ASP A 1 78 ? -0.741 1.204 -6.754 1.00 80.50 78 ASP A N 1
ATOM 623 C CA . ASP A 1 78 ? -0.914 2.182 -5.675 1.00 80.50 78 ASP A CA 1
ATOM 624 C C . ASP A 1 78 ? 0.434 2.750 -5.195 1.00 80.50 78 ASP A C 1
ATOM 626 O O . ASP A 1 78 ? 0.556 3.947 -4.922 1.00 80.50 78 ASP A O 1
ATOM 630 N N . GLY A 1 79 ? 1.469 1.906 -5.117 1.00 80.62 79 GLY A N 1
ATOM 631 C CA . GLY A 1 79 ? 2.818 2.318 -4.733 1.00 80.62 79 GLY A CA 1
ATOM 632 C C . GLY A 1 79 ? 3.445 3.281 -5.741 1.00 80.62 79 GLY A C 1
ATOM 633 O O . GLY A 1 79 ? 4.035 4.290 -5.347 1.00 80.62 79 GLY A O 1
ATOM 634 N N . VAL A 1 80 ? 3.281 3.013 -7.039 1.00 85.94 80 VAL A N 1
ATOM 635 C CA . VAL A 1 80 ? 3.738 3.922 -8.100 1.00 85.94 80 VAL A CA 1
ATOM 636 C C . VAL A 1 80 ? 2.933 5.222 -8.081 1.00 85.94 80 VAL A C 1
ATOM 638 O O . VAL A 1 80 ? 3.519 6.295 -8.224 1.00 85.94 80 VAL A O 1
ATOM 641 N N . ASP A 1 81 ? 1.617 5.160 -7.872 1.00 85.69 81 ASP A N 1
ATOM 642 C CA . ASP A 1 81 ? 0.770 6.353 -7.791 1.00 85.69 81 ASP A CA 1
ATOM 643 C C . ASP A 1 81 ? 1.164 7.281 -6.644 1.00 85.69 81 ASP A C 1
ATOM 645 O O . ASP A 1 81 ? 1.299 8.493 -6.846 1.00 85.69 81 ASP A O 1
ATOM 649 N N . ALA A 1 82 ? 1.395 6.722 -5.455 1.00 84.31 82 ALA A N 1
ATOM 650 C CA . ALA A 1 82 ? 1.881 7.479 -4.307 1.00 84.31 82 ALA A CA 1
ATOM 651 C C . ALA A 1 82 ? 3.225 8.156 -4.621 1.00 84.31 82 ALA A C 1
ATOM 653 O O . ALA A 1 82 ? 3.378 9.363 -4.425 1.00 84.31 82 ALA A O 1
ATOM 654 N N . MET A 1 83 ? 4.158 7.405 -5.207 1.00 85.69 83 MET A N 1
ATOM 655 C CA . MET A 1 83 ? 5.490 7.900 -5.537 1.00 85.69 83 MET A CA 1
ATOM 656 C C . MET A 1 83 ? 5.466 9.014 -6.598 1.00 85.69 83 MET A C 1
ATOM 658 O O . MET A 1 83 ? 6.139 10.031 -6.449 1.00 85.69 83 MET A O 1
ATOM 662 N N . ILE A 1 84 ? 4.658 8.877 -7.653 1.00 90.56 84 ILE A N 1
ATOM 663 C CA . ILE A 1 84 ? 4.500 9.915 -8.686 1.00 90.56 84 ILE A CA 1
ATOM 664 C C . ILE A 1 84 ? 3.827 11.166 -8.121 1.00 90.56 84 ILE A C 1
ATOM 666 O O . ILE A 1 84 ? 4.187 12.288 -8.492 1.00 90.56 84 ILE A O 1
ATOM 670 N N . LYS A 1 85 ? 2.845 11.000 -7.231 1.00 89.12 85 LYS A N 1
ATOM 671 C CA . LYS A 1 85 ? 2.165 12.123 -6.582 1.00 89.12 85 LYS A CA 1
ATOM 672 C C . LYS A 1 85 ? 3.140 12.962 -5.756 1.00 89.12 85 LYS A C 1
ATOM 674 O O . LYS A 1 85 ? 3.066 14.189 -5.822 1.00 89.12 85 LYS A O 1
ATOM 679 N N . GLU A 1 86 ? 4.020 12.303 -5.012 1.00 89.44 86 GLU A N 1
ATOM 680 C CA . GLU A 1 86 ? 4.962 12.940 -4.094 1.00 89.44 86 GLU A CA 1
ATOM 681 C C . GLU A 1 86 ? 6.207 13.473 -4.816 1.00 89.44 86 GLU A C 1
ATOM 683 O O . GLU A 1 86 ? 6.499 14.665 -4.742 1.00 89.44 86 GLU A O 1
ATOM 688 N N . PHE A 1 87 ? 6.877 12.637 -5.612 1.00 91.00 87 PHE A N 1
ATOM 689 C CA . PHE A 1 87 ? 8.192 12.941 -6.190 1.00 91.00 87 PHE A CA 1
ATOM 690 C C . PHE A 1 87 ? 8.170 13.226 -7.695 1.00 91.00 87 PHE A C 1
ATOM 692 O O . PHE A 1 87 ? 9.181 13.620 -8.267 1.00 91.00 87 PHE A O 1
ATOM 699 N N . GLY A 1 88 ? 7.029 13.095 -8.379 1.00 86.75 88 GLY A N 1
ATOM 700 C CA . GLY A 1 88 ? 6.939 13.231 -9.841 1.00 86.75 88 GLY A CA 1
ATOM 701 C C . GLY A 1 88 ? 7.202 14.637 -10.406 1.00 86.75 88 GLY A C 1
ATOM 702 O O . GLY A 1 88 ? 6.956 14.864 -11.590 1.00 86.75 88 GLY A O 1
ATOM 703 N N . ARG A 1 89 ? 7.618 15.613 -9.583 1.00 88.94 89 ARG A N 1
ATOM 704 C CA . ARG A 1 89 ? 8.158 16.920 -10.028 1.00 88.94 89 ARG A CA 1
ATOM 705 C C . ARG A 1 89 ? 9.680 16.982 -9.991 1.00 88.94 89 ARG A C 1
ATOM 707 O O . ARG A 1 89 ? 10.245 17.874 -10.612 1.00 88.94 89 ARG A O 1
ATOM 714 N N . GLU A 1 90 ? 10.316 16.068 -9.271 1.00 92.50 90 GLU A N 1
ATOM 715 C CA . GLU A 1 90 ? 11.740 16.083 -8.951 1.00 92.50 90 GLU A CA 1
ATOM 716 C C . GLU A 1 90 ? 12.345 14.733 -9.351 1.00 92.50 90 GLU A C 1
ATOM 718 O O . GLU A 1 90 ? 12.444 13.825 -8.523 1.00 92.50 90 GLU A O 1
ATOM 723 N N . PRO A 1 91 ? 12.724 14.560 -10.630 1.00 90.12 91 PRO A N 1
ATOM 724 C CA . PRO A 1 91 ? 13.199 13.280 -11.151 1.00 90.12 91 PRO A CA 1
ATOM 725 C C . PRO A 1 91 ? 14.395 12.688 -10.397 1.00 90.12 91 PRO A C 1
ATOM 727 O O . PRO A 1 91 ? 14.519 11.471 -10.309 1.00 90.12 91 PRO A O 1
ATOM 730 N N . GLU A 1 92 ? 15.251 13.522 -9.810 1.00 92.44 92 GLU A N 1
ATOM 731 C CA . GLU A 1 92 ? 16.368 13.094 -8.966 1.00 92.44 92 GLU A CA 1
ATOM 732 C C . GLU A 1 92 ? 15.884 12.496 -7.645 1.00 92.44 92 GLU A C 1
ATOM 734 O O . GLU A 1 92 ? 16.419 11.486 -7.191 1.00 92.44 92 GLU A O 1
ATOM 739 N N . ALA A 1 93 ? 14.894 13.127 -7.008 1.00 93.00 93 ALA A N 1
ATOM 740 C CA . ALA A 1 93 ? 14.310 12.625 -5.770 1.00 93.00 93 ALA A CA 1
ATOM 741 C C . ALA A 1 93 ? 13.537 11.332 -6.034 1.00 93.00 93 ALA A C 1
ATOM 743 O O . ALA A 1 93 ? 13.717 10.359 -5.309 1.00 93.00 93 ALA A O 1
ATOM 744 N N . LEU A 1 94 ? 12.771 11.299 -7.127 1.00 92.00 94 LEU A N 1
ATOM 745 C CA . LEU A 1 94 ? 12.058 10.114 -7.582 1.00 92.00 94 LEU A CA 1
ATOM 746 C C . LEU A 1 94 ? 13.003 8.937 -7.849 1.00 92.00 94 LEU A C 1
ATOM 748 O O . LEU A 1 94 ? 12.730 7.831 -7.396 1.00 92.00 94 LEU A O 1
ATOM 752 N N . ALA A 1 95 ? 14.114 9.165 -8.556 1.00 90.44 95 ALA A N 1
ATOM 753 C CA . ALA A 1 95 ? 15.092 8.119 -8.841 1.00 90.44 95 ALA A CA 1
ATOM 754 C C . ALA A 1 95 ? 15.712 7.555 -7.555 1.00 90.44 95 ALA A C 1
ATOM 756 O O . ALA A 1 95 ? 15.790 6.337 -7.402 1.00 90.44 95 ALA A O 1
ATOM 757 N N . ARG A 1 96 ? 16.100 8.431 -6.615 1.00 90.88 96 ARG A N 1
ATOM 758 C CA . ARG A 1 96 ? 16.636 8.013 -5.311 1.00 90.88 96 ARG A CA 1
ATOM 759 C C . ARG A 1 96 ? 15.621 7.210 -4.508 1.00 90.88 96 ARG A C 1
ATOM 761 O O . ARG A 1 96 ? 15.977 6.164 -3.983 1.00 90.88 96 ARG A O 1
ATOM 768 N N . GLU A 1 97 ? 14.383 7.685 -4.416 1.00 89.00 97 GLU A N 1
ATOM 769 C CA . GLU A 1 97 ? 13.322 6.996 -3.678 1.00 89.00 97 GLU A CA 1
ATOM 770 C C . GLU A 1 97 ? 13.013 5.631 -4.305 1.00 89.00 97 GLU A C 1
ATOM 772 O O . GLU A 1 97 ? 12.916 4.626 -3.604 1.00 89.00 97 GLU A O 1
ATOM 777 N N . PHE A 1 98 ? 12.922 5.561 -5.635 1.00 87.62 98 PHE A N 1
ATOM 778 C CA . PHE A 1 98 ? 12.693 4.308 -6.349 1.00 87.62 98 PHE A CA 1
ATOM 779 C C . PHE A 1 98 ? 13.812 3.289 -6.084 1.00 87.62 98 PHE A C 1
ATOM 781 O O . PHE A 1 98 ? 13.537 2.127 -5.781 1.00 87.62 98 PHE A O 1
ATOM 788 N N . GLU A 1 99 ? 15.071 3.730 -6.126 1.00 87.69 99 GLU A N 1
ATOM 789 C CA . GLU A 1 99 ? 16.228 2.883 -5.833 1.00 87.69 99 GLU A CA 1
ATOM 790 C C . GLU A 1 99 ? 16.279 2.449 -4.362 1.00 87.69 99 GLU A C 1
ATOM 792 O O . GLU A 1 99 ? 16.522 1.278 -4.073 1.00 87.69 99 GLU A O 1
ATOM 797 N N . GLN A 1 100 ? 16.002 3.349 -3.418 1.00 84.88 100 GLN A N 1
ATOM 798 C CA . GLN A 1 100 ? 15.981 3.019 -1.991 1.00 84.88 100 GLN A CA 1
ATOM 799 C C . GLN A 1 100 ? 14.869 2.030 -1.649 1.00 84.88 100 GLN A C 1
ATOM 801 O O . GLN A 1 100 ? 15.095 1.092 -0.885 1.00 84.88 100 GLN A O 1
ATOM 806 N N . ARG A 1 101 ? 13.682 2.220 -2.230 1.00 82.06 101 ARG A N 1
ATOM 807 C CA . ARG A 1 101 ? 12.490 1.435 -1.913 1.00 82.06 101 ARG A CA 1
ATOM 808 C C . ARG A 1 101 ? 12.462 0.075 -2.597 1.00 82.06 101 ARG A C 1
ATOM 810 O O . ARG A 1 101 ? 12.003 -0.894 -1.996 1.00 82.06 101 ARG A O 1
ATOM 817 N N . PHE A 1 102 ? 12.907 -0.002 -3.851 1.00 82.69 102 PHE A N 1
ATOM 818 C CA . PHE A 1 102 ? 12.805 -1.223 -4.655 1.00 82.69 102 PHE A CA 1
ATOM 819 C C . PHE A 1 102 ? 14.149 -1.894 -4.928 1.00 82.69 102 PHE A C 1
ATOM 821 O O . PHE A 1 102 ? 14.158 -3.016 -5.431 1.00 82.69 102 PHE A O 1
ATOM 828 N N . HIS A 1 103 ? 15.271 -1.241 -4.608 1.00 84.94 103 HIS A N 1
ATOM 829 C CA . HIS A 1 103 ? 16.623 -1.702 -4.951 1.00 84.94 103 HIS A CA 1
ATOM 830 C C . HIS A 1 103 ? 16.797 -1.952 -6.457 1.00 84.94 103 HIS A C 1
ATOM 832 O O . HIS A 1 103 ? 17.529 -2.844 -6.886 1.00 84.94 103 HIS A O 1
ATOM 838 N N . LEU A 1 104 ? 16.095 -1.151 -7.262 1.00 86.88 104 LEU A N 1
ATOM 839 C CA . LEU A 1 104 ? 16.113 -1.174 -8.719 1.00 86.88 104 LEU A CA 1
ATOM 840 C C . LEU A 1 104 ? 16.484 0.215 -9.236 1.00 86.88 104 LEU A C 1
ATOM 842 O O . LEU A 1 104 ? 16.001 1.221 -8.725 1.00 86.88 104 LEU A O 1
ATOM 846 N N . GLY A 1 105 ? 17.292 0.271 -10.293 1.00 86.19 105 GLY A N 1
ATOM 847 C CA . GLY A 1 105 ? 17.519 1.523 -11.012 1.00 86.19 105 GLY A CA 1
ATOM 848 C C . GLY A 1 105 ? 16.247 1.987 -11.723 1.00 86.19 105 GLY A C 1
ATOM 849 O O . GLY A 1 105 ? 15.484 1.160 -12.224 1.00 86.19 105 GLY A O 1
ATOM 850 N N . MET A 1 106 ? 16.030 3.302 -11.790 1.00 87.31 106 MET A N 1
ATOM 851 C CA . MET A 1 106 ? 14.900 3.900 -12.511 1.00 87.31 106 MET A CA 1
ATOM 852 C C . MET A 1 106 ? 14.906 3.460 -13.996 1.00 87.31 106 MET A C 1
ATOM 854 O O . MET A 1 106 ? 15.981 3.363 -14.593 1.00 87.31 106 MET A O 1
ATOM 858 N N . PRO A 1 107 ? 13.743 3.208 -14.632 1.00 88.38 107 PRO A N 1
ATOM 859 C CA . PRO A 1 107 ? 13.692 2.659 -15.990 1.00 88.38 107 PRO A CA 1
ATOM 860 C C . PRO A 1 107 ? 14.004 3.700 -17.071 1.00 88.38 107 PRO A C 1
ATOM 862 O O . PRO A 1 107 ? 14.173 3.356 -18.238 1.00 88.38 107 PRO A O 1
ATOM 865 N N . VAL A 1 108 ? 14.048 4.974 -16.689 1.00 90.06 108 VAL A N 1
ATOM 866 C CA . VAL A 1 108 ? 14.378 6.119 -17.539 1.00 90.06 108 VAL A CA 1
ATOM 867 C C . VAL A 1 108 ? 15.457 6.946 -16.853 1.00 90.06 108 VAL A C 1
ATOM 869 O O . VAL A 1 108 ? 15.534 6.957 -15.623 1.00 90.06 108 VAL A O 1
ATOM 872 N N . SER A 1 109 ? 16.293 7.641 -17.627 1.00 90.00 109 SER A N 1
ATOM 873 C CA . SER A 1 109 ? 17.286 8.545 -17.038 1.00 90.00 109 SER A CA 1
ATOM 874 C C . SER A 1 109 ? 16.602 9.762 -16.406 1.00 90.00 109 SER A C 1
ATOM 876 O O . SER A 1 109 ? 15.480 10.128 -16.767 1.00 90.00 109 SER A O 1
ATOM 878 N N . VAL A 1 110 ? 17.287 10.417 -15.471 1.00 89.50 110 VAL A N 1
ATOM 879 C CA . VAL A 1 110 ? 16.793 11.638 -14.815 1.00 89.50 110 VAL A CA 1
ATOM 880 C C . VAL A 1 110 ? 16.529 12.741 -15.848 1.00 89.50 110 VAL A C 1
ATOM 882 O O . VAL A 1 110 ? 15.504 13.419 -15.795 1.00 89.50 110 VAL A O 1
ATOM 885 N N . GLU A 1 111 ? 17.408 12.885 -16.839 1.00 88.19 111 GLU A N 1
ATOM 886 C CA . GLU A 1 111 ? 17.285 13.860 -17.926 1.00 88.19 111 GLU A CA 1
ATOM 887 C C . GLU A 1 111 ? 16.061 13.586 -18.801 1.00 88.19 111 GLU A C 1
ATOM 889 O O . GLU A 1 111 ? 15.343 14.517 -19.164 1.00 88.19 111 GLU A O 1
ATOM 894 N N . GLN A 1 112 ? 15.796 12.315 -19.112 1.00 88.38 112 GLN A N 1
ATOM 895 C CA . GLN A 1 112 ? 14.606 11.909 -19.858 1.00 88.38 112 GLN A CA 1
ATOM 896 C C . GLN A 1 112 ? 13.339 12.176 -19.042 1.00 88.38 112 GLN A C 1
ATOM 898 O O . GLN A 1 112 ? 12.396 12.779 -19.550 1.00 88.38 112 GLN A O 1
ATOM 903 N N . ALA A 1 113 ? 13.341 11.807 -17.760 1.00 87.81 113 ALA A N 1
ATOM 904 C CA . ALA A 1 113 ? 12.206 11.985 -16.863 1.00 87.81 113 ALA A CA 1
ATOM 905 C C . ALA A 1 113 ? 11.803 13.462 -16.687 1.00 87.81 113 ALA A C 1
ATOM 907 O O . ALA A 1 113 ? 10.611 13.750 -16.610 1.00 87.81 113 ALA A O 1
ATOM 908 N N . ARG A 1 114 ? 12.755 14.410 -16.715 1.00 87.50 114 ARG A N 1
ATOM 909 C CA . ARG A 1 114 ? 12.465 15.862 -16.685 1.00 87.50 114 ARG A CA 1
ATOM 910 C C . ARG A 1 114 ? 11.610 16.338 -17.868 1.00 87.50 114 ARG A C 1
ATOM 912 O O . ARG A 1 114 ? 10.863 17.302 -17.722 1.00 87.50 114 ARG A O 1
ATOM 919 N N . GLY A 1 115 ? 11.733 15.694 -19.029 1.00 87.44 115 GLY A N 1
ATOM 920 C CA . GLY A 1 115 ? 10.972 16.019 -20.242 1.00 87.44 115 GLY A CA 1
ATOM 921 C C . GLY A 1 115 ? 9.707 15.178 -20.442 1.00 87.44 115 GLY A C 1
ATOM 922 O O . GLY A 1 115 ? 8.956 15.421 -21.386 1.00 87.44 115 GLY A O 1
ATOM 923 N N . MET A 1 116 ? 9.466 14.181 -19.587 1.00 89.88 116 MET A N 1
ATOM 924 C CA . MET A 1 116 ? 8.333 13.266 -19.709 1.00 89.88 116 MET A CA 1
ATOM 925 C C . MET A 1 116 ? 7.092 13.791 -18.992 1.00 89.88 116 MET A C 1
ATOM 927 O O . MET A 1 116 ? 7.157 14.470 -17.967 1.00 89.88 116 MET A O 1
ATOM 931 N N . ARG A 1 117 ? 5.919 13.411 -19.507 1.00 91.38 117 ARG A N 1
ATOM 932 C CA . ARG A 1 117 ? 4.667 13.587 -18.770 1.00 91.38 117 ARG A CA 1
ATOM 933 C C . ARG A 1 117 ? 4.610 12.602 -17.609 1.00 91.38 117 ARG A C 1
ATOM 935 O O . ARG A 1 117 ? 5.131 11.489 -17.693 1.00 91.38 117 ARG A O 1
ATOM 942 N N . ARG A 1 118 ? 3.913 12.990 -16.542 1.00 88.88 118 ARG A N 1
ATOM 943 C CA . ARG A 1 118 ? 3.762 12.171 -15.331 1.00 88.88 118 ARG A CA 1
ATOM 944 C C . ARG A 1 118 ? 3.109 10.828 -15.614 1.00 88.88 118 ARG A C 1
ATOM 946 O O . ARG A 1 118 ? 3.501 9.830 -15.026 1.00 88.88 118 ARG A O 1
ATOM 953 N N . GLU A 1 119 ? 2.148 10.792 -16.527 1.00 90.62 119 GLU A N 1
ATOM 954 C CA . GLU A 1 119 ? 1.462 9.566 -16.928 1.00 90.62 119 GLU A CA 1
ATOM 955 C C . GLU A 1 119 ? 2.413 8.601 -17.644 1.00 90.62 119 GLU A C 1
ATOM 957 O O . GLU A 1 119 ? 2.332 7.389 -17.449 1.00 90.62 119 GLU A O 1
ATOM 962 N N . ASP A 1 120 ? 3.332 9.132 -18.452 1.00 91.81 120 ASP A N 1
ATOM 963 C CA . ASP A 1 120 ? 4.325 8.336 -19.174 1.00 91.81 120 ASP A CA 1
ATOM 964 C C . ASP A 1 120 ? 5.396 7.805 -18.202 1.00 91.81 120 ASP A C 1
ATOM 966 O O . ASP A 1 120 ? 5.793 6.642 -18.284 1.00 91.81 120 ASP A O 1
ATOM 970 N N . LEU A 1 121 ? 5.785 8.617 -17.213 1.00 90.94 121 LEU A N 1
ATOM 971 C CA . LEU A 1 121 ? 6.689 8.217 -16.133 1.00 90.94 121 LEU A CA 1
ATOM 972 C C . LEU A 1 121 ? 6.061 7.148 -15.225 1.00 90.94 121 LEU A C 1
ATOM 974 O O . LEU A 1 121 ? 6.685 6.120 -14.973 1.00 90.94 121 LEU A O 1
ATOM 978 N N . LYS A 1 122 ? 4.796 7.333 -14.819 1.00 92.75 122 LYS A N 1
ATOM 979 C CA . LYS A 1 122 ? 4.003 6.334 -14.083 1.00 92.75 122 LYS A CA 1
ATOM 980 C C . LYS A 1 122 ? 4.019 4.992 -14.812 1.00 92.75 122 LYS A C 1
ATOM 982 O O . LYS A 1 122 ? 4.343 3.967 -14.218 1.00 92.75 122 LYS A O 1
ATOM 987 N N . LYS A 1 123 ? 3.701 4.997 -16.110 1.00 93.69 123 LYS A N 1
ATOM 988 C CA . LYS A 1 123 ? 3.688 3.779 -16.931 1.00 93.69 123 LYS A CA 1
ATOM 989 C C . LYS A 1 123 ? 5.052 3.101 -16.979 1.00 93.69 123 LYS A C 1
ATOM 991 O O . LYS A 1 123 ? 5.101 1.876 -16.893 1.00 93.69 123 LYS A O 1
ATOM 996 N N . ALA A 1 124 ? 6.139 3.863 -17.104 1.00 92.50 124 ALA A N 1
ATOM 997 C CA . ALA A 1 124 ? 7.491 3.309 -17.134 1.00 92.50 124 ALA A CA 1
ATOM 998 C C . ALA A 1 124 ? 7.840 2.588 -15.818 1.00 92.50 124 ALA A C 1
ATOM 1000 O O . ALA A 1 124 ? 8.239 1.423 -15.852 1.00 92.50 124 ALA A O 1
ATOM 1001 N N . LEU A 1 125 ? 7.606 3.237 -14.670 1.00 91.25 125 LEU A N 1
ATOM 1002 C CA . LEU A 1 125 ? 7.834 2.648 -13.342 1.00 91.25 125 LEU A CA 1
ATOM 1003 C C . LEU A 1 125 ? 6.975 1.397 -13.119 1.00 91.25 125 LEU A C 1
ATOM 1005 O O . LEU A 1 125 ? 7.488 0.341 -12.749 1.00 91.25 125 LEU A O 1
ATOM 1009 N N . HIS A 1 126 ? 5.675 1.495 -13.412 1.00 92.38 126 HIS A N 1
ATOM 1010 C CA . HIS A 1 126 ? 4.741 0.379 -13.278 1.00 92.38 126 HIS A CA 1
ATOM 1011 C C . HIS A 1 126 ? 5.165 -0.821 -14.135 1.00 92.38 126 HIS A C 1
ATOM 1013 O O . HIS A 1 126 ? 5.171 -1.964 -13.674 1.00 92.38 126 HIS A O 1
ATOM 1019 N N . THR A 1 127 ? 5.554 -0.567 -15.388 1.00 93.44 127 THR A N 1
ATOM 1020 C CA . THR A 1 127 ? 5.984 -1.617 -16.322 1.00 93.44 127 THR A CA 1
ATOM 1021 C C . THR A 1 127 ? 7.235 -2.327 -15.819 1.00 93.44 127 THR A C 1
ATOM 1023 O O . THR A 1 127 ? 7.298 -3.556 -15.884 1.00 93.44 127 THR A O 1
ATOM 1026 N N . GLN A 1 128 ? 8.211 -1.593 -15.281 1.00 92.38 128 GLN A N 1
ATOM 1027 C CA . GLN A 1 128 ? 9.425 -2.192 -14.732 1.00 92.38 128 GLN A CA 1
ATOM 1028 C C . GLN A 1 128 ? 9.123 -3.087 -13.525 1.00 92.38 128 GLN A C 1
ATOM 1030 O O . GLN A 1 128 ? 9.542 -4.244 -13.512 1.00 92.38 128 GLN A O 1
ATOM 1035 N N . LEU A 1 129 ? 8.358 -2.591 -12.547 1.00 88.69 129 LEU A N 1
ATOM 1036 C CA . LEU A 1 129 ? 8.000 -3.362 -11.351 1.00 88.69 129 LEU A CA 1
ATOM 1037 C C . LEU A 1 129 ? 7.190 -4.616 -11.701 1.00 88.69 129 LEU A C 1
ATOM 1039 O O . LEU A 1 129 ? 7.480 -5.704 -11.204 1.00 88.69 129 LEU A O 1
ATOM 1043 N N . THR A 1 130 ? 6.233 -4.491 -12.623 1.00 88.25 130 THR A N 1
ATOM 1044 C CA . THR A 1 130 ? 5.443 -5.631 -13.111 1.00 88.25 130 THR A CA 1
ATOM 1045 C C . THR A 1 130 ? 6.318 -6.652 -13.838 1.00 88.25 130 THR A C 1
ATOM 1047 O O . THR A 1 130 ? 6.135 -7.857 -13.675 1.00 88.25 130 THR A O 1
ATOM 1050 N N . SER A 1 131 ? 7.301 -6.191 -14.616 1.00 88.88 131 SER A N 1
ATOM 1051 C CA . SER A 1 131 ? 8.222 -7.076 -15.340 1.00 88.88 131 SER A CA 1
ATOM 1052 C C . SER A 1 131 ? 9.136 -7.838 -14.383 1.00 88.88 131 SER A C 1
ATOM 1054 O O . SER A 1 131 ? 9.295 -9.046 -14.529 1.00 88.88 131 SER A O 1
ATOM 1056 N N . VAL A 1 132 ? 9.688 -7.166 -13.366 1.00 86.19 132 VAL A N 1
ATOM 1057 C CA . VAL A 1 132 ? 10.491 -7.814 -12.314 1.00 86.19 132 VAL A CA 1
ATOM 1058 C C . VAL A 1 132 ? 9.659 -8.847 -11.561 1.00 86.19 132 VAL A C 1
ATOM 1060 O O . VAL A 1 132 ? 10.123 -9.962 -11.332 1.00 86.19 132 VAL A O 1
ATOM 1063 N N . TYR A 1 133 ? 8.407 -8.522 -11.245 1.00 83.56 133 TYR A N 1
ATOM 1064 C CA . TYR A 1 133 ? 7.482 -9.474 -10.645 1.00 83.56 133 TYR A CA 1
ATOM 1065 C C . TYR A 1 133 ? 7.216 -10.694 -11.540 1.00 83.56 133 TYR A C 1
ATOM 1067 O O . TYR A 1 133 ? 7.306 -11.831 -11.077 1.00 83.56 133 TYR A O 1
ATOM 1075 N N . GLY A 1 134 ? 6.980 -10.482 -12.837 1.00 83.38 134 GLY A N 1
ATOM 1076 C CA . GLY A 1 134 ? 6.830 -11.568 -13.809 1.00 83.38 134 GLY A CA 1
ATOM 1077 C C . GLY A 1 134 ? 8.082 -12.443 -13.939 1.00 83.38 134 GLY A C 1
ATOM 1078 O O . GLY A 1 134 ? 7.972 -13.660 -14.069 1.00 83.38 134 GLY A O 1
ATOM 1079 N N . LEU A 1 135 ? 9.278 -11.854 -13.843 1.00 84.12 135 LEU A N 1
ATOM 1080 C CA . LEU A 1 135 ? 10.538 -12.603 -13.819 1.00 84.12 135 LEU A CA 1
ATOM 1081 C C . LEU A 1 135 ? 10.667 -13.454 -12.554 1.00 84.12 135 LEU A C 1
ATOM 1083 O O . LEU A 1 135 ? 11.053 -14.618 -12.649 1.00 84.12 135 LEU A O 1
ATOM 1087 N N . MET A 1 136 ? 10.311 -12.913 -11.385 1.00 78.56 136 MET A N 1
ATOM 1088 C CA . MET A 1 136 ? 10.272 -13.692 -10.142 1.00 78.56 136 MET A CA 1
ATOM 1089 C C . MET A 1 136 ? 9.328 -14.892 -10.272 1.00 78.56 136 MET A C 1
ATOM 1091 O O . MET A 1 136 ? 9.674 -15.982 -9.828 1.00 78.56 136 MET A O 1
ATOM 1095 N N . ASP A 1 137 ? 8.181 -14.713 -10.928 1.00 76.06 137 ASP A N 1
ATOM 1096 C CA . ASP A 1 137 ? 7.191 -15.766 -11.177 1.00 76.06 137 ASP A CA 1
ATOM 1097 C C . ASP A 1 137 ? 7.662 -16.850 -12.155 1.00 76.06 137 ASP A C 1
ATOM 1099 O O . ASP A 1 137 ? 7.302 -18.015 -12.009 1.00 76.06 137 ASP A O 1
ATOM 1103 N N . ALA A 1 138 ? 8.493 -16.486 -13.132 1.00 80.44 138 ALA A N 1
ATOM 1104 C CA . ALA A 1 138 ? 9.088 -17.436 -14.066 1.00 80.44 138 ALA A CA 1
ATOM 1105 C C . ALA A 1 138 ? 10.287 -18.199 -13.468 1.00 80.44 138 ALA A C 1
ATOM 1107 O O . ALA A 1 138 ? 10.513 -19.358 -13.815 1.00 80.44 138 ALA A O 1
ATOM 1108 N N . LEU A 1 139 ? 11.073 -17.550 -12.599 1.00 75.69 139 LEU A N 1
ATOM 1109 C CA . LEU A 1 139 ? 12.317 -18.093 -12.037 1.00 75.69 139 LEU A CA 1
ATOM 1110 C C . LEU A 1 139 ? 12.101 -18.923 -10.768 1.00 75.69 139 LEU A C 1
ATOM 1112 O O . LEU A 1 139 ? 12.820 -19.895 -10.531 1.00 75.69 139 LEU A O 1
ATOM 1116 N N . LEU A 1 140 ? 11.139 -18.541 -9.931 1.00 69.50 140 LEU A N 1
ATOM 1117 C CA . LEU A 1 140 ? 10.788 -19.276 -8.723 1.00 69.50 140 LEU A CA 1
ATOM 1118 C C . LEU A 1 140 ? 9.681 -20.271 -9.067 1.00 69.50 140 LEU A C 1
ATOM 1120 O O . LEU A 1 140 ? 8.694 -19.906 -9.698 1.00 69.50 140 LEU A O 1
ATOM 1124 N N . MET A 1 141 ? 9.804 -21.527 -8.619 1.00 58.72 141 MET A N 1
ATOM 1125 C CA . MET A 1 141 ? 8.693 -22.480 -8.725 1.00 58.72 141 MET A CA 1
ATOM 1126 C C . MET A 1 141 ? 7.412 -21.820 -8.174 1.00 58.72 141 MET A C 1
ATOM 1128 O O . MET A 1 141 ? 7.470 -21.279 -7.060 1.00 58.72 141 MET A O 1
ATOM 1132 N N . PRO A 1 142 ? 6.265 -21.870 -8.884 1.00 67.62 142 PRO A N 1
ATOM 1133 C CA . PRO A 1 142 ? 5.083 -21.068 -8.550 1.00 67.62 142 PRO A CA 1
ATOM 1134 C C . PRO A 1 142 ? 4.639 -21.189 -7.084 1.00 67.62 142 PRO A C 1
ATOM 1136 O O . PRO A 1 142 ? 4.234 -20.217 -6.453 1.00 67.62 142 PRO A O 1
ATOM 1139 N N . GLU A 1 143 ? 4.777 -22.375 -6.497 1.00 68.50 143 GLU A N 1
ATOM 1140 C CA . GLU A 1 143 ? 4.403 -22.661 -5.109 1.00 68.50 143 GLU A CA 1
ATOM 1141 C C . GLU A 1 143 ? 5.330 -22.007 -4.072 1.00 68.50 143 GLU A C 1
ATOM 1143 O O . GLU A 1 143 ? 4.873 -21.597 -3.001 1.00 68.50 143 GLU A O 1
ATOM 1148 N N . ALA A 1 144 ? 6.628 -21.897 -4.371 1.00 70.62 144 ALA A N 1
ATOM 1149 C CA . ALA A 1 144 ? 7.598 -21.245 -3.497 1.00 70.62 144 ALA A CA 1
ATOM 1150 C C . ALA A 1 144 ? 7.364 -19.731 -3.473 1.00 70.62 144 ALA A C 1
ATOM 1152 O O . ALA A 1 144 ? 7.313 -19.138 -2.392 1.00 70.62 144 ALA A O 1
ATOM 1153 N N . LEU A 1 145 ? 7.122 -19.128 -4.642 1.00 73.00 145 LEU A N 1
ATOM 1154 C CA . LEU A 1 145 ? 6.794 -17.710 -4.740 1.00 73.00 145 LEU A CA 1
ATOM 1155 C C . LEU A 1 145 ? 5.496 -17.382 -3.991 1.00 73.00 145 LEU A C 1
ATOM 1157 O O . LEU A 1 145 ? 5.494 -16.447 -3.197 1.00 73.00 145 LEU A O 1
ATOM 1161 N N . ARG A 1 146 ? 4.430 -18.191 -4.111 1.00 72.69 146 ARG A N 1
ATOM 1162 C CA . ARG A 1 146 ? 3.186 -17.939 -3.348 1.00 72.69 146 ARG A CA 1
ATOM 1163 C C . ARG A 1 146 ? 3.374 -17.987 -1.842 1.00 72.69 146 ARG A C 1
ATOM 1165 O O . ARG A 1 146 ? 2.747 -17.209 -1.126 1.00 72.69 146 ARG A O 1
ATOM 1172 N N . LYS A 1 147 ? 4.234 -18.867 -1.328 1.00 73.12 147 LYS A N 1
ATOM 1173 C CA . LYS A 1 147 ? 4.554 -18.881 0.110 1.00 73.12 147 LYS A CA 1
ATOM 1174 C C . LYS A 1 147 ? 5.304 -17.614 0.529 1.00 73.12 147 LYS A C 1
ATOM 1176 O O . LYS A 1 147 ? 4.999 -17.061 1.585 1.00 73.12 147 LYS A O 1
ATOM 1181 N N . ILE A 1 148 ? 6.252 -17.155 -0.289 1.00 73.25 148 ILE A N 1
ATOM 1182 C CA . ILE A 1 148 ? 7.014 -15.925 -0.034 1.00 73.25 148 ILE A CA 1
ATOM 1183 C C . ILE A 1 148 ? 6.089 -14.708 -0.075 1.00 73.25 148 ILE A C 1
ATOM 1185 O O . ILE A 1 148 ? 6.084 -13.933 0.875 1.00 73.25 148 ILE A O 1
ATOM 1189 N N . GLU A 1 149 ? 5.256 -14.583 -1.105 1.00 70.00 149 GLU A N 1
ATOM 1190 C CA . GLU A 1 149 ? 4.296 -13.488 -1.260 1.00 70.00 149 GLU A CA 1
ATOM 1191 C C . GLU A 1 149 ? 3.344 -13.397 -0.086 1.00 70.00 149 GLU A C 1
ATOM 1193 O O . GLU A 1 149 ? 3.226 -12.339 0.516 1.00 70.00 149 GLU A O 1
ATOM 1198 N N . LYS A 1 150 ? 2.715 -14.512 0.301 1.00 75.06 150 LYS A N 1
ATOM 1199 C CA . LYS A 1 150 ? 1.830 -14.527 1.468 1.00 75.06 150 LYS A CA 1
ATOM 1200 C C . LYS A 1 150 ? 2.551 -14.031 2.714 1.00 75.06 150 LYS A C 1
ATOM 1202 O O . LYS A 1 150 ? 1.994 -13.233 3.458 1.00 75.06 150 LYS A O 1
ATOM 1207 N N . ARG A 1 151 ? 3.790 -14.474 2.940 1.00 73.94 151 ARG A N 1
ATOM 1208 C CA . ARG A 1 151 ? 4.577 -14.046 4.101 1.00 73.94 151 ARG A CA 1
ATOM 1209 C C . ARG A 1 151 ? 4.905 -12.552 4.054 1.00 73.94 151 ARG A C 1
ATOM 1211 O O . ARG A 1 151 ? 4.757 -11.889 5.073 1.00 73.94 151 ARG A O 1
ATOM 1218 N N . VAL A 1 152 ? 5.316 -12.033 2.896 1.00 71.62 152 VAL A N 1
ATOM 1219 C CA . VAL A 1 152 ? 5.627 -10.607 2.707 1.00 71.62 152 VAL A CA 1
ATOM 1220 C C . VAL A 1 152 ? 4.373 -9.750 2.866 1.00 71.62 152 VAL A C 1
ATOM 1222 O O . VAL A 1 152 ? 4.392 -8.797 3.631 1.00 71.62 152 VAL A O 1
ATOM 1225 N N . LEU A 1 153 ? 3.264 -10.117 2.222 1.00 69.31 153 LEU A N 1
ATOM 1226 C CA . LEU A 1 153 ? 1.995 -9.391 2.310 1.00 69.31 153 LEU A CA 1
ATOM 1227 C C . LEU A 1 153 ? 1.477 -9.316 3.748 1.00 69.31 153 LEU A C 1
ATOM 1229 O O . LEU A 1 153 ? 1.052 -8.254 4.194 1.00 69.31 153 LEU A O 1
ATOM 1233 N N . LEU A 1 154 ? 1.539 -10.430 4.484 1.00 74.75 154 LEU A N 1
ATOM 1234 C CA . LEU A 1 154 ? 1.165 -10.450 5.896 1.00 74.75 154 LEU A CA 1
ATOM 1235 C C . LEU A 1 154 ? 2.064 -9.527 6.723 1.00 74.75 154 LEU A C 1
ATOM 1237 O O . LEU A 1 154 ? 1.543 -8.759 7.520 1.00 74.75 154 LEU A O 1
ATOM 1241 N N . ALA A 1 155 ? 3.380 -9.558 6.498 1.00 68.62 155 ALA A N 1
ATOM 1242 C CA . ALA A 1 155 ? 4.317 -8.693 7.210 1.00 68.62 155 ALA A CA 1
ATOM 1243 C C . ALA A 1 155 ? 4.079 -7.200 6.922 1.00 68.62 155 ALA A C 1
ATOM 1245 O O . ALA A 1 155 ? 4.098 -6.394 7.846 1.00 68.62 155 ALA A O 1
ATOM 1246 N N . VAL A 1 156 ? 3.808 -6.834 5.664 1.00 70.12 156 VAL A N 1
ATOM 1247 C CA . VAL A 1 156 ? 3.529 -5.444 5.265 1.00 70.12 156 VAL A CA 1
ATOM 1248 C C . VAL A 1 156 ? 2.235 -4.935 5.899 1.00 70.12 156 VAL A C 1
ATOM 1250 O O . VAL A 1 156 ? 2.210 -3.830 6.430 1.00 70.12 156 VAL A O 1
ATOM 1253 N N . ILE A 1 157 ? 1.165 -5.734 5.874 1.00 69.12 157 ILE A N 1
ATOM 1254 C CA . ILE A 1 157 ? -0.115 -5.342 6.481 1.00 69.12 157 ILE A CA 1
ATOM 1255 C C . ILE A 1 157 ? -0.000 -5.248 7.998 1.00 69.12 157 ILE A C 1
ATOM 1257 O O . ILE A 1 157 ? -0.562 -4.326 8.582 1.00 69.12 157 ILE A O 1
ATOM 1261 N N . ASP A 1 158 ? 0.710 -6.182 8.632 1.00 75.12 158 ASP A N 1
ATOM 1262 C CA . ASP A 1 158 ? 0.919 -6.147 10.077 1.00 75.12 158 ASP A CA 1
ATOM 1263 C C . ASP A 1 158 ? 1.698 -4.885 10.482 1.00 75.12 158 ASP A C 1
ATOM 1265 O O . ASP A 1 158 ? 1.284 -4.208 11.418 1.00 75.12 158 ASP A O 1
ATOM 1269 N N . ALA A 1 159 ? 2.752 -4.521 9.741 1.00 68.06 159 ALA A N 1
ATOM 1270 C CA . ALA A 1 159 ? 3.519 -3.299 9.989 1.00 68.06 159 ALA A CA 1
ATOM 1271 C C . ALA A 1 159 ? 2.671 -2.029 9.796 1.00 68.06 159 ALA A C 1
ATOM 1273 O O . ALA A 1 159 ? 2.607 -1.193 10.693 1.00 68.06 159 ALA A O 1
ATOM 1274 N N . ALA A 1 160 ? 1.947 -1.920 8.677 1.00 69.94 160 ALA A N 1
ATOM 1275 C CA . ALA A 1 160 ? 1.075 -0.773 8.412 1.00 69.94 160 ALA A CA 1
ATOM 1276 C C . ALA A 1 160 ? -0.052 -0.640 9.453 1.00 69.94 160 ALA A C 1
ATOM 1278 O O . ALA A 1 160 ? -0.446 0.463 9.823 1.00 69.94 160 ALA A O 1
ATOM 1279 N N . TRP A 1 161 ? -0.573 -1.764 9.952 1.00 76.50 161 TRP A N 1
ATOM 1280 C CA . TRP A 1 161 ? -1.563 -1.757 11.025 1.00 76.50 161 TRP A CA 1
ATOM 1281 C C . TRP A 1 161 ? -0.978 -1.269 12.354 1.00 76.50 161 TRP A C 1
ATOM 1283 O O . TRP A 1 161 ? -1.659 -0.554 13.084 1.00 76.50 161 TRP A O 1
ATOM 1293 N N . GLN A 1 162 ? 0.270 -1.625 12.670 1.00 74.25 162 GLN A N 1
ATOM 1294 C CA . GLN A 1 162 ? 0.946 -1.099 13.857 1.00 74.25 162 GLN A CA 1
ATOM 1295 C C . GLN A 1 162 ? 1.138 0.420 13.773 1.00 74.25 162 GLN A C 1
ATOM 1297 O O . GLN A 1 162 ? 0.811 1.107 14.735 1.00 74.25 162 GLN A O 1
ATOM 1302 N N . GLU A 1 163 ? 1.573 0.945 12.625 1.00 71.75 163 GLU A N 1
ATOM 1303 C CA . GLU A 1 163 ? 1.719 2.394 12.416 1.00 71.75 163 GLU A CA 1
ATOM 1304 C C . GLU A 1 163 ? 0.384 3.141 12.575 1.00 71.75 163 GLU A C 1
ATOM 1306 O O . GLU A 1 163 ? 0.321 4.166 13.251 1.00 71.75 163 GLU A O 1
ATOM 1311 N N . GLU A 1 164 ? -0.709 2.611 12.016 1.00 75.75 164 GLU A N 1
ATOM 1312 C CA . GLU A 1 164 ? -2.045 3.208 12.162 1.00 75.75 164 GLU A CA 1
ATOM 1313 C C . GLU A 1 164 ? -2.519 3.201 13.625 1.00 75.75 164 GLU A C 1
ATOM 1315 O O . GLU A 1 164 ? -3.097 4.181 14.099 1.00 75.75 164 GLU A O 1
ATOM 1320 N N . LEU A 1 165 ? -2.257 2.118 14.370 1.00 79.94 165 LEU A N 1
ATOM 1321 C CA . LEU A 1 165 ? -2.568 2.053 15.800 1.00 79.94 165 LEU A CA 1
ATOM 1322 C C . LEU A 1 165 ? -1.791 3.110 16.592 1.00 79.94 165 LEU A C 1
ATOM 1324 O O . LEU A 1 165 ? -2.376 3.783 17.441 1.00 79.94 165 LEU A O 1
ATOM 1328 N N . GLU A 1 166 ? -0.503 3.288 16.298 1.00 80.62 166 GLU A N 1
ATOM 1329 C CA . GLU A 1 166 ? 0.326 4.321 16.924 1.00 80.62 166 GLU A CA 1
ATOM 1330 C C . GLU A 1 166 ? -0.180 5.734 16.593 1.00 80.62 166 GLU A C 1
ATOM 1332 O O . GLU A 1 166 ? -0.313 6.569 17.495 1.00 80.62 166 GLU A O 1
ATOM 1337 N N . ALA A 1 167 ? -0.544 5.986 15.332 1.00 76.00 167 ALA A N 1
ATOM 1338 C CA . ALA A 1 167 ? -1.120 7.254 14.892 1.00 76.00 167 ALA A CA 1
ATOM 1339 C C . ALA A 1 167 ? -2.461 7.548 15.589 1.00 76.00 167 ALA A C 1
ATOM 1341 O O . ALA A 1 167 ? -2.694 8.665 16.060 1.00 76.00 167 ALA A O 1
ATOM 1342 N N . LEU A 1 168 ? -3.337 6.548 15.725 1.00 78.88 168 LEU A N 1
ATOM 1343 C CA . LEU A 1 168 ? -4.597 6.686 16.459 1.00 78.88 168 LEU A CA 1
ATOM 1344 C C . LEU A 1 168 ? -4.378 6.959 17.947 1.00 78.88 168 LEU A C 1
ATOM 1346 O O . LEU A 1 168 ? -5.093 7.776 18.536 1.00 78.88 168 LEU A O 1
ATOM 1350 N N . GLU A 1 169 ? -3.387 6.318 18.566 1.00 78.38 169 GLU A N 1
ATOM 1351 C CA . GLU A 1 169 ? -3.004 6.631 19.939 1.00 78.38 169 GLU A CA 1
ATOM 1352 C C . GLU A 1 169 ? -2.489 8.068 20.080 1.00 78.38 169 GLU A C 1
ATOM 1354 O O . GLU A 1 169 ? -2.822 8.748 21.054 1.00 78.38 169 GLU A O 1
ATOM 1359 N N . GLU A 1 170 ? -1.708 8.559 19.118 1.00 80.06 170 GLU A N 1
ATOM 1360 C CA . GLU A 1 170 ? -1.223 9.938 19.110 1.00 80.06 170 GLU A CA 1
ATOM 1361 C C . GLU A 1 170 ? -2.366 10.949 18.960 1.00 80.06 170 GLU A C 1
ATOM 1363 O O . GLU A 1 170 ? -2.467 11.885 19.758 1.00 80.06 170 GLU A O 1
ATOM 1368 N N . ILE A 1 171 ? -3.284 10.720 18.018 1.00 77.00 171 ILE A N 1
ATOM 1369 C CA . ILE A 1 171 ? -4.484 11.545 17.827 1.00 77.00 171 ILE A CA 1
ATOM 1370 C C . ILE A 1 171 ? -5.327 11.564 19.106 1.00 77.00 171 ILE A C 1
ATOM 1372 O O . ILE A 1 171 ? -5.762 12.630 19.554 1.00 77.00 171 ILE A O 1
ATOM 1376 N N . LYS A 1 172 ? -5.508 10.404 19.746 1.00 73.75 172 LYS A N 1
ATOM 1377 C CA . LYS A 1 172 ? -6.218 10.298 21.024 1.00 73.75 172 LYS A CA 1
ATOM 1378 C C . LYS A 1 172 ? -5.538 11.137 22.109 1.00 73.75 172 LYS A C 1
ATOM 1380 O O . LYS A 1 172 ? -6.217 11.889 22.811 1.00 73.75 172 LYS A O 1
ATOM 1385 N N . ARG A 1 173 ? -4.206 11.067 22.232 1.00 71.06 173 ARG A N 1
ATOM 1386 C CA . ARG A 1 173 ? -3.431 11.904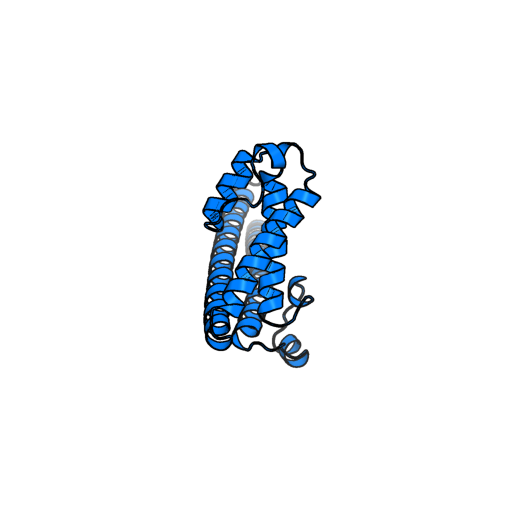 23.169 1.00 71.06 173 ARG A CA 1
ATOM 1387 C C . ARG A 1 173 ? -3.606 13.399 22.869 1.00 71.06 173 ARG A C 1
ATOM 1389 O O . ARG A 1 173 ? -3.841 14.174 23.795 1.00 71.06 173 ARG A O 1
ATOM 1396 N N . PHE A 1 174 ? -3.562 13.804 21.601 1.00 67.50 174 PHE A N 1
ATOM 1397 C CA . PHE A 1 174 ? -3.690 15.207 21.193 1.00 67.50 174 PHE A CA 1
ATOM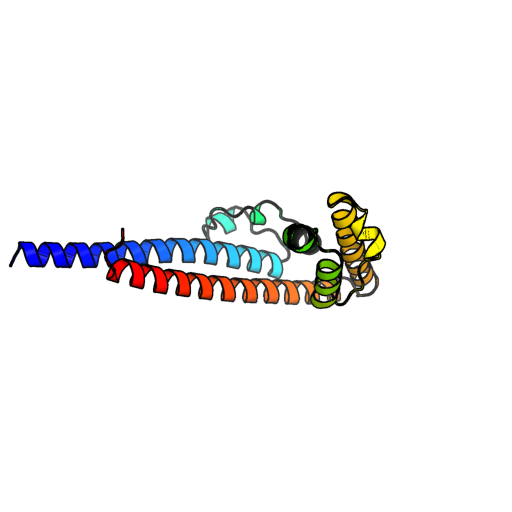 1398 C C . PHE A 1 174 ? -5.094 15.784 21.438 1.00 67.50 174 PHE A C 1
ATOM 1400 O O . PHE A 1 174 ? -5.233 16.919 21.897 1.00 67.50 174 PHE A O 1
ATOM 1407 N N . ILE A 1 175 ? -6.152 15.004 21.204 1.00 66.06 175 ILE A N 1
ATOM 1408 C CA . ILE A 1 175 ? -7.535 15.433 21.466 1.00 66.06 175 ILE A CA 1
ATOM 1409 C C . ILE A 1 175 ? -7.794 15.567 22.971 1.00 66.06 175 ILE A C 1
ATOM 1411 O O . ILE A 1 175 ? -8.454 16.516 23.393 1.00 66.06 175 ILE A O 1
ATOM 1415 N N . HIS A 1 176 ? -7.219 14.693 23.803 1.00 63.56 176 HIS A N 1
ATOM 1416 C CA . HIS A 1 176 ? -7.272 14.867 25.257 1.00 63.56 176 HIS A CA 1
ATOM 1417 C C . HIS A 1 176 ? -6.563 16.151 25.721 1.00 63.56 176 HIS A C 1
ATOM 1419 O O . HIS A 1 176 ? -7.060 16.820 26.627 1.00 63.56 176 HIS A O 1
ATOM 1425 N N . LEU A 1 177 ? -5.460 16.541 25.073 1.00 61.50 177 LEU A N 1
ATOM 1426 C CA . LEU A 1 177 ? -4.766 17.806 25.348 1.00 61.50 177 LEU A CA 1
ATOM 1427 C C . LEU A 1 177 ? -5.583 19.033 24.902 1.00 61.50 177 LEU A C 1
ATOM 1429 O O . LEU A 1 177 ? -5.633 20.021 25.633 1.00 61.50 177 LEU A O 1
ATOM 1433 N N . ARG A 1 178 ? -6.283 18.967 23.760 1.00 54.84 178 ARG A N 1
ATOM 1434 C CA . ARG A 1 178 ? -7.206 20.030 23.310 1.00 54.84 178 ARG A CA 1
ATOM 1435 C C . ARG A 1 178 ? -8.441 20.168 24.201 1.00 54.84 178 ARG A C 1
ATOM 1437 O O . ARG A 1 178 ? -8.795 21.285 24.565 1.00 54.84 178 ARG A O 1
ATOM 1444 N N . GLY A 1 179 ? -9.032 19.051 24.628 1.00 53.88 179 GLY A N 1
ATOM 1445 C CA . GLY A 1 179 ? -10.143 19.046 25.585 1.00 53.88 179 GLY A CA 1
ATOM 1446 C C . GLY A 1 179 ? -9.757 19.607 26.960 1.00 53.88 179 GLY A C 1
ATOM 1447 O O . GLY A 1 179 ? -10.587 20.205 27.640 1.00 53.88 179 GLY A O 1
ATOM 1448 N N . TYR A 1 180 ? -8.484 19.487 27.357 1.00 47.12 180 TYR A N 1
ATOM 1449 C CA . TYR A 1 180 ? -7.958 20.124 28.570 1.00 47.12 180 TYR A CA 1
ATOM 1450 C C . TYR A 1 180 ? -7.765 21.644 28.412 1.00 47.12 180 TYR A C 1
ATOM 1452 O O . TYR A 1 180 ? -7.808 22.373 29.401 1.00 47.12 180 TYR A O 1
ATOM 1460 N N . ALA A 1 181 ? -7.584 22.131 27.179 1.00 48.50 181 ALA A N 1
ATOM 1461 C CA . ALA A 1 181 ? -7.339 23.538 26.868 1.00 48.50 181 ALA A CA 1
ATOM 1462 C C . ALA A 1 181 ? -8.612 24.374 26.607 1.00 48.50 181 ALA A C 1
ATOM 1464 O O . ALA A 1 181 ? -8.480 25.575 26.387 1.00 48.50 181 ALA A O 1
ATOM 1465 N N . GLN A 1 182 ? -9.819 23.781 26.639 1.00 50.03 182 GLN A N 1
ATOM 1466 C CA . GLN A 1 182 ? -11.100 24.462 26.343 1.00 50.03 182 GLN A CA 1
ATOM 1467 C C . GLN A 1 182 ? -11.080 25.293 25.045 1.00 50.03 182 GLN A C 1
ATOM 1469 O O . GLN A 1 182 ? -11.703 26.350 24.955 1.00 50.03 182 GLN A O 1
ATOM 1474 N N . LEU A 1 183 ? -10.332 24.834 24.047 1.00 43.59 183 LEU A N 1
ATOM 1475 C CA . LEU A 1 183 ? -10.388 25.382 22.700 1.00 43.59 183 LEU A CA 1
ATOM 1476 C C . LEU A 1 183 ? -11.317 24.468 21.904 1.00 43.59 183 LEU A C 1
ATOM 1478 O O . LEU A 1 183 ? -10.883 23.399 21.470 1.00 43.59 183 LEU A O 1
ATOM 1482 N N . ASP A 1 184 ? -12.585 24.874 21.813 1.00 41.34 184 ASP A N 1
ATOM 1483 C CA . ASP A 1 184 ? -13.536 24.351 20.821 1.00 41.34 184 ASP A CA 1
ATOM 1484 C C . ASP A 1 184 ? -12.988 24.535 19.393 1.00 41.34 184 ASP A C 1
ATOM 1486 O O . ASP A 1 184 ? -12.388 25.604 19.109 1.00 41.34 184 ASP A O 1
#

pLDDT: mean 73.02, std 15.37, range [36.16, 93.69]

Sequence (184 aa):
VEKAQEKVEARDFEGRNNVVKYDDVLDHQRRAVYGIRHAIITGKRPTQSELRAKAIPGNSWIKRQGDTREIVAAMIEDGVDAMIKEFGREPEALAREFEQRFHLGMPVSVEQARGMRREDLKKALHTQLTSVYGLMDALLMPEALRKIEKRVLLAVIDAAWQEELEALEEIKRFIHLRGYAQLD